Protein AF-A0A934ZXV3-F1 (afdb_monomer_lite)

Sequence (298 aa):
MSTVGGALSQGVVDEMTGVLSLELALTDGSLVRTGSAARCDQPSPFFRNFGPDLTGLFIGDGGTLGAKTAATLALEPVPAAKQHASFAFESFAAITRAMIGCAQLRLPSRIMGLDPKKSQNAPRVGFKSAIETVAKVALAGNKLAGGLRDAFAMAAAGRNFMEGVQWSLHITADGASEAAADAAIGAFRQVCLAEGREIPNLLPIALGAKPFSVRGFLGPEGERWVPTNAVLPPSRAAEAAQRALQFFDERRDRMQALGVERAPSAVVFPAWHLDSRCLLGVLPTWLLDRPSSIGDGS

Structure (mmCIF, N/CA/C/O backbone):
data_AF-A0A934ZXV3-F1
#
_entry.id   AF-A0A934ZXV3-F1
#
loop_
_atom_site.group_PDB
_atom_site.id
_atom_site.type_symbol
_atom_site.label_atom_id
_atom_site.label_alt_id
_atom_site.label_comp_id
_atom_site.label_asym_id
_atom_site.label_entity_id
_atom_site.label_seq_id
_atom_site.pdbx_PDB_ins_code
_atom_site.Cartn_x
_atom_site.Cartn_y
_atom_site.Cartn_z
_atom_site.occupancy
_atom_site.B_iso_or_equiv
_atom_site.auth_seq_id
_atom_site.auth_comp_id
_atom_site.auth_asym_id
_atom_site.auth_atom_id
_atom_site.pdbx_PDB_model_num
ATOM 1 N N . MET A 1 1 ? 5.790 -15.804 -0.421 1.00 48.03 1 MET A N 1
ATOM 2 C CA . MET A 1 1 ? 7.006 -14.998 -0.671 1.00 48.03 1 MET A CA 1
ATOM 3 C C . MET A 1 1 ? 6.807 -14.323 -2.017 1.00 48.03 1 MET A C 1
ATOM 5 O O . MET A 1 1 ? 6.403 -15.022 -2.935 1.00 48.03 1 MET A O 1
ATOM 9 N N . SER A 1 2 ? 6.976 -13.004 -2.121 1.00 71.81 2 SER A N 1
ATOM 10 C CA . SER A 1 2 ? 6.860 -12.289 -3.404 1.00 71.81 2 SER A CA 1
ATOM 11 C C . SER A 1 2 ? 8.255 -12.014 -3.953 1.00 71.81 2 SER A C 1
ATOM 13 O O . SER A 1 2 ? 9.143 -11.656 -3.182 1.00 71.81 2 SER A O 1
ATOM 15 N N . THR A 1 3 ? 8.449 -12.169 -5.262 1.00 88.69 3 THR A N 1
ATOM 16 C CA . THR A 1 3 ? 9.655 -11.704 -5.966 1.00 88.69 3 THR A CA 1
ATOM 17 C C . THR A 1 3 ? 9.403 -10.319 -6.560 1.00 88.69 3 THR A C 1
ATOM 19 O O . THR A 1 3 ? 8.248 -9.904 -6.689 1.00 88.69 3 THR A O 1
ATOM 22 N N . VAL A 1 4 ? 10.467 -9.607 -6.945 1.00 89.12 4 VAL A N 1
ATOM 23 C CA . VAL A 1 4 ? 10.355 -8.313 -7.643 1.00 89.12 4 VAL A CA 1
ATOM 24 C C . VAL A 1 4 ? 9.574 -8.480 -8.950 1.00 89.12 4 VAL A C 1
ATOM 26 O O . VAL A 1 4 ? 8.575 -7.802 -9.154 1.00 89.12 4 VAL A O 1
ATOM 29 N N . GLY A 1 5 ? 9.948 -9.449 -9.792 1.00 90.88 5 GLY A N 1
ATOM 30 C CA . GLY A 1 5 ? 9.247 -9.711 -11.055 1.00 90.88 5 GLY A CA 1
ATOM 31 C C . GLY A 1 5 ? 7.778 -10.109 -10.870 1.00 90.88 5 GLY A C 1
ATOM 32 O O . GLY A 1 5 ? 6.919 -9.641 -11.616 1.00 90.88 5 GLY A O 1
ATOM 33 N N . GLY A 1 6 ? 7.468 -10.914 -9.847 1.00 90.19 6 GLY A N 1
ATOM 34 C CA . GLY A 1 6 ? 6.089 -11.277 -9.513 1.00 90.19 6 GLY A CA 1
ATOM 35 C C . GLY A 1 6 ? 5.266 -10.067 -9.067 1.00 90.19 6 GLY A C 1
ATOM 36 O O . GLY A 1 6 ? 4.170 -9.858 -9.575 1.00 90.19 6 GLY A O 1
ATOM 37 N N . ALA A 1 7 ? 5.819 -9.229 -8.187 1.00 87.44 7 ALA A N 1
ATOM 38 C CA . ALA A 1 7 ? 5.189 -7.985 -7.749 1.00 87.44 7 ALA A CA 1
ATOM 39 C C . ALA A 1 7 ? 4.905 -7.039 -8.931 1.00 87.44 7 ALA A C 1
ATOM 41 O O . ALA A 1 7 ? 3.783 -6.558 -9.090 1.00 87.44 7 ALA A O 1
ATOM 42 N N . LEU A 1 8 ? 5.893 -6.827 -9.801 1.00 90.81 8 LEU A N 1
ATOM 43 C CA . LEU A 1 8 ? 5.750 -5.993 -10.997 1.00 90.81 8 LEU A CA 1
ATOM 44 C C . LEU A 1 8 ? 4.684 -6.536 -11.954 1.00 90.81 8 LEU A C 1
ATOM 46 O O . LEU A 1 8 ? 3.869 -5.770 -12.456 1.00 90.81 8 LEU A O 1
ATOM 50 N N . SER A 1 9 ? 4.637 -7.856 -12.143 1.00 91.75 9 SER A N 1
ATOM 51 C CA . SER A 1 9 ? 3.639 -8.515 -12.997 1.00 91.75 9 SER A CA 1
ATOM 52 C C . SER A 1 9 ? 2.219 -8.397 -12.441 1.00 91.75 9 SER A C 1
ATOM 54 O O . SER A 1 9 ? 1.270 -8.277 -13.202 1.00 91.75 9 SER A O 1
ATOM 56 N N . GLN A 1 10 ? 2.055 -8.415 -11.116 1.00 88.12 10 GLN A N 1
ATOM 57 C CA . GLN A 1 10 ? 0.750 -8.224 -10.474 1.00 88.12 10 GLN A CA 1
ATOM 58 C C . GLN A 1 10 ? 0.336 -6.749 -10.384 1.00 88.12 10 GLN A C 1
ATOM 60 O O . GLN A 1 10 ? -0.826 -6.471 -10.114 1.00 88.12 10 GLN A O 1
ATOM 65 N N . GLY A 1 11 ? 1.271 -5.812 -10.580 1.00 80.50 11 GLY A N 1
ATOM 66 C CA . GLY A 1 11 ? 1.005 -4.385 -10.411 1.00 80.50 11 GLY A CA 1
ATOM 67 C C . GLY A 1 11 ? 0.632 -4.055 -8.966 1.00 80.50 11 GLY A C 1
ATOM 68 O O . GLY A 1 11 ? -0.450 -3.531 -8.711 1.00 80.50 11 GLY A O 1
ATOM 69 N N . VAL A 1 12 ? 1.498 -4.413 -8.004 1.00 67.56 12 VAL A N 1
ATOM 70 C CA . VAL A 1 12 ? 1.244 -4.120 -6.579 1.00 67.56 12 VAL A CA 1
ATOM 71 C C . VAL A 1 12 ? 0.944 -2.628 -6.377 1.00 67.56 12 VAL A C 1
ATOM 73 O O . VAL A 1 12 ? 1.485 -1.748 -7.042 1.00 67.56 12 VAL 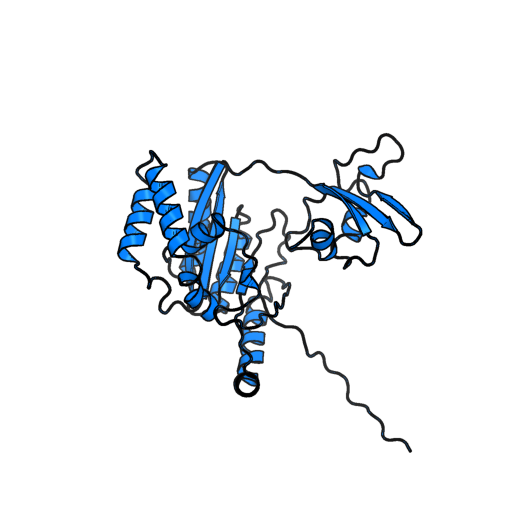A O 1
ATOM 76 N N . VAL A 1 13 ? 0.025 -2.368 -5.459 1.00 56.94 13 VAL A N 1
ATOM 77 C CA . VAL A 1 13 ? -0.636 -1.083 -5.231 1.00 56.94 13 VAL A CA 1
ATOM 78 C C . VAL A 1 13 ? 0.308 -0.027 -4.653 1.00 56.94 13 VAL A C 1
ATOM 80 O O . VAL A 1 13 ? 0.411 0.098 -3.439 1.00 56.94 13 VAL A O 1
ATOM 83 N N . ASP A 1 14 ? 0.982 0.710 -5.540 1.00 58.28 14 ASP A N 1
ATOM 84 C CA . ASP A 1 14 ? 1.540 2.060 -5.319 1.00 58.28 14 ASP A CA 1
ATOM 85 C C . ASP A 1 14 ? 1.989 2.699 -6.651 1.00 58.28 14 ASP A C 1
ATOM 87 O O . ASP A 1 14 ? 3.162 3.011 -6.821 1.00 58.28 14 ASP A O 1
ATOM 91 N N . GLU A 1 15 ? 1.097 2.755 -7.658 1.00 61.56 15 GLU A N 1
ATOM 92 C CA . GLU A 1 15 ? 1.306 3.284 -9.037 1.00 61.56 15 GLU A CA 1
ATOM 93 C C . GLU A 1 15 ? 2.546 2.754 -9.813 1.00 61.56 15 GLU A C 1
ATOM 95 O O . GLU A 1 15 ? 2.724 3.026 -11.002 1.00 61.56 15 GLU A O 1
ATOM 100 N N . MET A 1 16 ? 3.397 1.962 -9.158 1.00 78.75 16 MET A N 1
ATOM 101 C CA . MET A 1 16 ? 4.726 1.524 -9.561 1.00 78.75 16 MET A CA 1
ATOM 102 C C . MET A 1 16 ? 5.574 2.653 -10.167 1.00 78.75 16 MET A C 1
ATOM 104 O O . MET A 1 16 ? 6.380 2.424 -11.069 1.00 78.75 16 MET A O 1
ATOM 108 N N . THR A 1 17 ? 5.401 3.888 -9.687 1.00 80.38 17 THR A N 1
ATOM 109 C CA . THR A 1 17 ? 6.091 5.089 -10.201 1.00 80.38 17 THR A CA 1
ATOM 110 C C . THR A 1 17 ? 7.595 5.029 -9.971 1.00 80.38 17 THR A C 1
ATOM 112 O O . THR A 1 17 ? 8.361 5.489 -10.814 1.00 80.38 17 THR A O 1
ATOM 115 N N . GLY A 1 18 ? 8.026 4.367 -8.895 1.00 87.19 18 GLY A N 1
ATOM 116 C CA . GLY A 1 18 ? 9.436 4.103 -8.614 1.00 87.19 18 GLY A CA 1
ATOM 117 C C . GLY A 1 18 ? 10.116 3.137 -9.593 1.00 87.19 18 GLY A C 1
ATOM 118 O O . GLY A 1 18 ? 11.325 2.952 -9.502 1.00 87.19 18 GLY A O 1
ATOM 119 N N . VAL A 1 19 ? 9.400 2.507 -10.531 1.00 92.44 19 VAL A N 1
ATOM 120 C CA . VAL A 1 19 ? 10.002 1.621 -11.541 1.00 92.44 19 VAL A CA 1
ATOM 121 C C . VAL A 1 19 ? 10.501 2.451 -12.720 1.00 92.44 19 VAL A C 1
ATOM 123 O O . VAL A 1 19 ? 9.715 2.939 -13.529 1.00 92.44 19 VAL A O 1
ATOM 126 N N . LEU A 1 20 ? 11.820 2.594 -12.839 1.00 93.38 20 LEU A N 1
ATOM 127 C CA . LEU A 1 20 ? 12.452 3.435 -13.856 1.00 93.38 20 LEU A CA 1
ATOM 128 C C . LEU A 1 20 ? 12.637 2.705 -15.189 1.00 93.38 20 LEU A C 1
ATOM 130 O O . LEU A 1 20 ? 12.475 3.292 -16.257 1.00 93.38 20 LEU A O 1
ATOM 134 N N . SER A 1 21 ? 13.009 1.428 -15.159 1.00 95.31 21 SER A N 1
ATOM 135 C CA . SER A 1 21 ? 13.278 0.630 -16.363 1.00 95.31 21 SER A CA 1
ATOM 136 C C . SER A 1 21 ? 13.118 -0.857 -16.064 1.00 95.31 21 SER A C 1
ATOM 138 O O . SER A 1 21 ? 13.338 -1.292 -14.931 1.00 95.31 21 SER A O 1
ATOM 140 N N . LEU A 1 22 ? 12.759 -1.638 -17.082 1.00 96.12 22 LEU A N 1
ATOM 141 C CA . LEU A 1 22 ? 12.670 -3.095 -17.025 1.00 96.12 22 LEU A CA 1
ATOM 142 C C . LEU A 1 22 ? 13.531 -3.719 -18.122 1.00 96.12 22 LEU A C 1
ATOM 144 O O . LEU A 1 22 ? 13.685 -3.143 -19.198 1.00 96.12 22 LEU A O 1
ATOM 148 N N . GLU A 1 23 ? 14.055 -4.910 -17.843 1.00 96.88 23 GLU A N 1
ATOM 149 C CA . GLU A 1 23 ? 14.531 -5.852 -18.854 1.00 96.88 23 GLU A CA 1
ATOM 150 C C . GLU A 1 23 ? 13.600 -7.069 -18.862 1.00 96.88 23 GLU A C 1
ATOM 152 O O . GLU A 1 23 ? 13.233 -7.596 -17.805 1.00 96.88 23 GLU A O 1
ATOM 157 N N . LEU A 1 24 ? 13.182 -7.476 -20.057 1.00 96.75 24 LEU A N 1
ATOM 158 C CA . LEU A 1 24 ? 12.200 -8.528 -20.285 1.00 96.75 24 LEU A CA 1
ATOM 159 C C . LEU A 1 24 ? 12.748 -9.540 -21.283 1.00 96.75 24 LEU A C 1
ATOM 161 O O . LEU A 1 24 ? 13.240 -9.146 -22.336 1.00 96.75 24 LEU A O 1
ATOM 165 N N . ALA A 1 25 ? 12.586 -10.825 -20.990 1.00 97.25 25 ALA A N 1
ATOM 166 C CA . ALA A 1 25 ? 12.711 -11.886 -21.978 1.00 97.25 25 ALA A CA 1
ATOM 167 C C . ALA A 1 25 ? 11.346 -12.153 -22.626 1.00 97.25 25 ALA A C 1
ATOM 169 O O . ALA A 1 25 ? 10.364 -12.437 -21.927 1.00 97.25 25 ALA A O 1
ATOM 170 N N . LEU A 1 26 ? 11.289 -12.048 -23.954 1.00 95.88 26 LEU A N 1
ATOM 171 C CA . LEU A 1 26 ? 10.109 -12.362 -24.756 1.00 95.88 26 LEU A CA 1
ATOM 172 C C . LEU A 1 26 ? 10.033 -13.862 -25.078 1.00 95.88 26 LEU A C 1
ATOM 174 O O . LEU A 1 26 ? 10.949 -14.637 -24.796 1.00 95.88 26 LEU A O 1
ATOM 178 N N . THR A 1 27 ? 8.925 -14.287 -25.686 1.00 93.69 27 THR A N 1
ATOM 179 C CA . THR A 1 27 ? 8.677 -15.698 -26.028 1.00 93.69 27 THR A CA 1
ATOM 180 C C . THR A 1 27 ? 9.633 -16.255 -27.080 1.00 93.69 27 THR A C 1
ATOM 182 O O . THR A 1 27 ? 9.830 -17.464 -27.137 1.00 93.69 27 THR A O 1
ATOM 185 N N . ASP A 1 28 ? 10.221 -15.395 -27.911 1.00 95.44 28 ASP A N 1
ATOM 186 C CA . ASP A 1 28 ? 11.240 -15.762 -28.899 1.00 95.44 28 ASP A CA 1
ATOM 187 C C . ASP A 1 28 ? 12.667 -15.779 -28.313 1.00 95.44 28 ASP A C 1
ATOM 189 O O . ASP A 1 28 ? 13.631 -16.034 -29.031 1.00 95.44 28 ASP A O 1
ATOM 193 N N . GLY A 1 29 ? 12.809 -15.520 -27.008 1.00 95.00 29 GLY A N 1
ATOM 194 C CA . GLY A 1 29 ? 14.089 -15.458 -26.305 1.00 95.00 29 GLY A CA 1
ATOM 195 C C . GLY A 1 29 ? 14.826 -14.125 -26.450 1.00 95.00 29 GLY A C 1
ATOM 196 O O . GLY A 1 29 ? 15.888 -13.963 -25.847 1.00 95.00 29 GLY A O 1
ATOM 197 N N . SER A 1 30 ? 14.291 -13.164 -27.210 1.00 96.44 30 SER A N 1
ATOM 198 C CA . SER A 1 30 ? 14.881 -11.830 -27.312 1.00 96.44 30 SER A CA 1
ATOM 199 C C . SER A 1 30 ? 14.728 -11.045 -26.004 1.00 96.44 30 SER A C 1
ATOM 201 O O . SER A 1 30 ? 13.785 -11.251 -25.233 1.00 96.44 30 SER A O 1
ATOM 203 N N . LEU A 1 31 ? 15.682 -10.143 -25.746 1.00 95.88 31 LEU A N 1
ATOM 204 C CA . LEU A 1 31 ? 15.642 -9.238 -24.601 1.00 95.88 31 LEU A CA 1
ATOM 205 C C . LEU A 1 31 ? 15.182 -7.848 -25.034 1.00 95.88 31 LEU A C 1
ATOM 207 O O . LEU A 1 31 ? 15.745 -7.254 -25.954 1.00 95.88 31 LEU A O 1
ATOM 211 N N . VAL A 1 32 ? 14.206 -7.305 -24.312 1.00 95.00 32 VAL A N 1
ATOM 212 C CA . VAL A 1 32 ? 13.727 -5.930 -24.469 1.00 95.00 32 VAL A CA 1
ATOM 213 C C . VAL A 1 32 ? 14.039 -5.138 -23.211 1.00 95.00 32 VAL A C 1
ATOM 215 O O . VAL A 1 32 ? 13.801 -5.602 -22.098 1.00 95.00 32 VAL A O 1
ATOM 218 N N . ARG A 1 33 ? 14.543 -3.916 -23.394 1.00 95.69 33 ARG A N 1
ATOM 219 C CA . ARG A 1 33 ? 14.731 -2.931 -22.325 1.00 95.69 33 ARG A CA 1
ATOM 220 C C . ARG A 1 33 ? 13.759 -1.777 -22.502 1.00 95.69 33 ARG A C 1
ATOM 222 O O . ARG A 1 33 ? 13.440 -1.413 -23.631 1.00 95.69 33 ARG A O 1
ATOM 229 N N . THR A 1 34 ? 13.307 -1.197 -21.397 1.00 95.56 34 THR A N 1
ATOM 230 C CA . THR A 1 34 ? 12.360 -0.073 -21.396 1.00 95.56 34 THR A CA 1
ATOM 231 C C . THR A 1 34 ? 12.943 1.171 -20.723 1.00 95.56 34 THR A C 1
ATOM 233 O O . THR A 1 34 ? 14.012 1.124 -20.114 1.00 95.56 34 THR A O 1
ATOM 236 N N . GLY A 1 35 ? 12.242 2.303 -20.839 1.00 94.44 35 GLY A N 1
ATOM 237 C CA . GLY A 1 35 ? 12.704 3.594 -20.326 1.00 94.44 35 GLY A CA 1
ATOM 238 C C . GLY A 1 35 ? 13.990 4.064 -21.008 1.00 94.44 35 GLY A C 1
ATOM 239 O O . GLY A 1 35 ? 14.305 3.670 -22.130 1.00 94.44 35 GLY A O 1
ATOM 240 N N . SER A 1 36 ? 14.777 4.890 -20.327 1.00 94.50 36 SER A N 1
ATOM 241 C CA . SER A 1 36 ? 16.051 5.396 -20.852 1.00 94.50 36 SER A CA 1
ATOM 242 C C . SER A 1 36 ? 17.117 4.302 -21.043 1.00 94.50 36 SER A C 1
ATOM 244 O O . SER A 1 36 ? 18.097 4.515 -21.758 1.00 94.50 36 SER A O 1
ATOM 246 N N . ALA A 1 37 ? 16.919 3.108 -20.469 1.00 94.69 37 ALA A N 1
ATOM 247 C CA . ALA A 1 37 ? 17.761 1.936 -20.716 1.00 94.69 37 ALA A CA 1
ATOM 248 C C . ALA A 1 37 ? 17.579 1.337 -22.122 1.00 94.69 37 ALA A C 1
ATOM 250 O O . ALA A 1 37 ? 18.416 0.550 -22.559 1.00 94.69 37 ALA A O 1
ATOM 251 N N . ALA A 1 38 ? 16.497 1.698 -22.821 1.00 93.81 38 ALA A N 1
ATOM 252 C CA . ALA A 1 38 ? 16.186 1.230 -24.171 1.00 93.81 38 ALA A CA 1
ATOM 253 C C . ALA A 1 38 ? 16.998 1.935 -25.272 1.00 93.81 38 ALA A C 1
ATOM 255 O O . ALA A 1 38 ? 16.908 1.557 -26.439 1.00 93.81 38 ALA A O 1
ATOM 256 N N . ARG A 1 39 ? 17.766 2.978 -24.930 1.00 90.81 39 ARG A N 1
ATOM 257 C CA . ARG A 1 39 ? 18.573 3.721 -25.903 1.00 90.81 39 ARG A CA 1
ATOM 258 C C . ARG A 1 39 ? 19.605 2.819 -26.572 1.00 90.81 39 ARG A C 1
ATOM 260 O O . ARG A 1 39 ? 20.324 2.080 -25.902 1.00 90.81 39 ARG A O 1
ATOM 267 N N . CYS A 1 40 ? 19.715 2.942 -27.893 1.00 85.25 40 CYS A N 1
ATOM 268 C CA . CYS A 1 40 ? 20.757 2.268 -28.665 1.00 85.25 40 CYS A CA 1
ATOM 269 C C . CYS A 1 40 ? 22.141 2.873 -28.386 1.00 85.25 40 CYS A C 1
ATOM 271 O O . CYS A 1 40 ? 23.141 2.159 -28.369 1.00 85.25 40 CYS A O 1
ATOM 273 N N . ASP A 1 41 ? 22.195 4.184 -28.150 1.00 85.38 41 ASP A N 1
ATOM 274 C CA . ASP A 1 41 ? 23.397 4.936 -27.821 1.00 85.38 41 ASP A CA 1
ATOM 275 C C . ASP A 1 41 ? 23.470 5.198 -26.306 1.00 85.38 41 ASP A C 1
ATOM 277 O O . ASP A 1 41 ? 22.654 5.921 -25.740 1.00 85.38 41 ASP A O 1
ATOM 281 N N . GLN A 1 42 ? 24.469 4.616 -25.637 1.00 86.12 42 GLN A N 1
ATOM 282 C CA . GLN A 1 42 ? 24.739 4.835 -24.205 1.00 86.12 42 GLN A CA 1
ATOM 283 C C . GLN A 1 42 ? 23.517 4.564 -23.292 1.00 86.12 42 GLN A C 1
ATOM 285 O O . GLN A 1 42 ? 22.981 5.484 -22.666 1.00 86.12 42 GLN A O 1
ATOM 290 N N . PRO A 1 43 ? 23.058 3.302 -23.187 1.00 89.56 43 PRO A N 1
ATOM 291 C CA . PRO A 1 43 ? 21.914 2.951 -22.349 1.00 89.56 43 PRO A CA 1
ATOM 292 C C . PRO A 1 43 ? 22.180 3.282 -20.875 1.00 89.56 43 PRO A C 1
ATOM 294 O O . PRO A 1 43 ? 23.213 2.909 -20.319 1.00 89.56 43 PRO A O 1
ATOM 297 N N . SER A 1 44 ? 21.224 3.948 -20.224 1.00 92.50 44 SER A N 1
ATOM 298 C CA . SER A 1 44 ? 21.298 4.268 -18.795 1.00 92.50 44 SER A CA 1
ATOM 299 C C . SER A 1 44 ? 19.896 4.264 -18.174 1.00 92.50 44 SER A C 1
ATOM 301 O O . SER A 1 44 ? 19.030 4.969 -18.687 1.00 92.50 44 SER A O 1
ATOM 303 N N . PRO A 1 45 ? 19.620 3.495 -17.106 1.00 92.81 45 PRO A N 1
ATOM 304 C CA . PRO A 1 45 ? 18.271 3.279 -16.571 1.00 92.81 45 PRO A CA 1
ATOM 305 C C . PRO A 1 45 ? 17.859 4.321 -15.508 1.00 92.81 45 PRO A C 1
ATOM 307 O O . PRO A 1 45 ? 17.579 3.978 -14.363 1.00 92.81 45 PRO A O 1
ATOM 310 N N . PHE A 1 46 ? 17.848 5.609 -15.851 1.00 92.69 46 PHE A N 1
ATOM 311 C CA . PHE A 1 46 ? 17.569 6.694 -14.895 1.00 92.69 46 PHE A CA 1
ATOM 312 C C . PHE A 1 46 ? 16.198 7.362 -15.076 1.00 92.69 46 PHE A C 1
ATOM 314 O O . PHE A 1 46 ? 15.779 8.123 -14.207 1.00 92.69 46 PHE A O 1
ATOM 321 N N . PHE A 1 47 ? 15.498 7.116 -16.189 1.00 91.25 47 PHE A N 1
ATOM 322 C CA . PHE A 1 47 ? 14.259 7.819 -16.511 1.00 91.25 47 PHE A CA 1
ATOM 323 C C . PHE A 1 47 ? 13.238 6.917 -17.207 1.00 91.25 47 PHE A C 1
ATOM 325 O O . PHE A 1 47 ? 13.514 6.331 -18.254 1.00 91.25 47 PHE A O 1
ATOM 332 N N . ARG A 1 48 ? 12.028 6.835 -16.642 1.00 92.56 48 ARG A N 1
ATOM 333 C CA . ARG A 1 48 ? 10.944 5.984 -17.154 1.00 92.56 48 ARG A CA 1
ATOM 334 C C . ARG A 1 48 ? 10.359 6.505 -18.459 1.00 92.56 48 ARG A C 1
ATOM 336 O O . ARG A 1 48 ? 10.248 5.766 -19.431 1.00 92.56 48 ARG A O 1
ATOM 343 N N . ASN A 1 49 ? 10.001 7.782 -18.483 1.00 90.31 49 ASN A N 1
ATOM 344 C CA . ASN A 1 49 ? 9.239 8.392 -19.571 1.00 90.31 49 ASN A CA 1
ATOM 345 C C . ASN A 1 49 ? 10.155 8.963 -20.659 1.00 90.31 49 ASN A C 1
ATOM 347 O O . ASN A 1 49 ? 9.994 10.100 -21.101 1.00 90.31 49 ASN A O 1
ATOM 351 N N . PHE A 1 50 ? 11.152 8.183 -21.081 1.00 86.06 50 PHE A N 1
ATOM 352 C CA . PHE A 1 50 ? 12.022 8.547 -22.196 1.00 86.06 50 PHE A CA 1
ATOM 353 C C . PHE A 1 50 ? 11.311 8.250 -23.530 1.00 86.06 50 PHE A C 1
ATOM 355 O O . PHE A 1 50 ? 11.617 7.276 -24.213 1.00 86.06 50 PHE A O 1
ATOM 362 N N . GLY A 1 51 ? 10.303 9.066 -23.855 1.00 87.12 51 GLY A N 1
ATOM 363 C CA . GLY A 1 51 ? 9.305 8.785 -24.894 1.00 87.12 51 GLY A CA 1
ATOM 364 C C . GLY A 1 51 ? 8.011 8.207 -24.299 1.00 87.12 51 GLY A C 1
ATOM 365 O O . GLY A 1 51 ? 7.718 8.456 -23.125 1.00 87.12 51 GLY A O 1
ATOM 366 N N . PRO A 1 52 ? 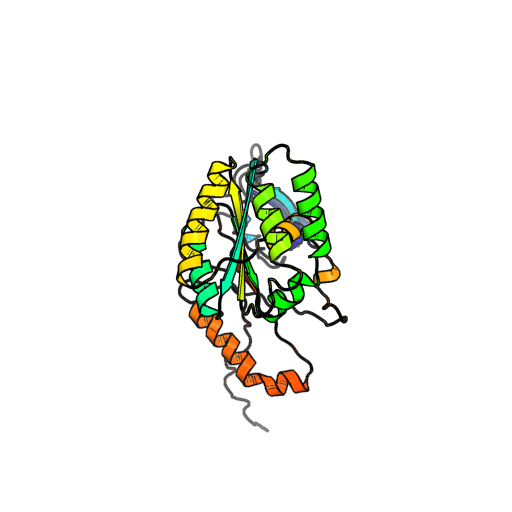7.211 7.453 -25.081 1.00 91.19 52 PRO A N 1
ATOM 367 C CA . PRO A 1 52 ? 6.061 6.724 -24.551 1.00 91.19 52 PRO A CA 1
ATOM 368 C C . PRO A 1 52 ? 6.462 5.813 -23.386 1.00 91.19 52 PRO A C 1
ATOM 370 O O . PRO A 1 52 ? 7.539 5.215 -23.398 1.00 91.19 52 PRO A O 1
ATOM 373 N N . ASP A 1 53 ? 5.589 5.678 -22.388 1.00 92.12 53 ASP A N 1
ATOM 374 C CA . ASP A 1 53 ? 5.846 4.836 -21.217 1.00 92.12 53 ASP A CA 1
ATOM 375 C C . ASP A 1 53 ? 5.711 3.340 -21.544 1.00 92.12 53 ASP A C 1
ATOM 377 O O . ASP A 1 53 ? 4.739 2.679 -21.177 1.00 92.12 53 ASP A O 1
ATOM 381 N N . LEU A 1 54 ? 6.706 2.796 -22.244 1.00 92.31 54 LEU A N 1
ATOM 382 C CA . LEU A 1 54 ? 6.771 1.365 -22.536 1.00 92.31 54 LEU A CA 1
ATOM 383 C C . LEU A 1 54 ? 7.028 0.541 -21.272 1.00 92.31 54 LEU A C 1
ATOM 385 O O . LEU A 1 54 ? 6.600 -0.603 -21.207 1.00 92.31 54 LEU A O 1
ATOM 389 N N . THR A 1 55 ? 7.680 1.111 -20.254 1.00 94.25 55 THR A N 1
ATOM 390 C CA . THR A 1 55 ? 7.864 0.449 -18.953 1.00 94.25 55 THR A CA 1
ATOM 391 C C . THR A 1 55 ? 6.512 0.126 -18.319 1.00 94.25 55 THR A C 1
ATOM 393 O O . THR A 1 55 ? 6.304 -0.997 -17.863 1.00 94.25 55 THR A O 1
ATOM 396 N N . GLY A 1 56 ? 5.578 1.080 -18.346 1.00 91.75 56 GLY A N 1
ATOM 397 C CA . GLY A 1 56 ? 4.222 0.917 -17.827 1.00 91.75 56 GLY A CA 1
ATOM 398 C C . GLY A 1 56 ? 3.425 -0.207 -18.485 1.00 91.75 56 GLY A C 1
ATOM 399 O O . GLY A 1 56 ? 2.647 -0.857 -17.796 1.00 91.75 56 GLY A O 1
ATOM 400 N N . LEU A 1 57 ? 3.663 -0.499 -19.770 1.00 92.12 57 LEU A N 1
ATOM 401 C CA . LEU A 1 57 ? 2.990 -1.593 -20.485 1.00 92.12 57 LEU A CA 1
ATOM 402 C C . LEU A 1 57 ? 3.267 -2.967 -19.852 1.00 92.12 57 LEU A C 1
ATOM 404 O O . LEU A 1 57 ? 2.406 -3.841 -19.873 1.00 92.12 57 LEU A O 1
ATOM 408 N N . PHE A 1 58 ? 4.458 -3.154 -19.280 1.00 93.06 58 PHE A N 1
ATOM 409 C CA . PHE A 1 58 ? 4.886 -4.421 -18.683 1.00 93.06 58 PHE A CA 1
ATOM 410 C C . PHE A 1 58 ? 4.662 -4.491 -17.163 1.00 93.06 58 PHE A C 1
ATOM 412 O O . PHE A 1 58 ? 5.092 -5.455 -16.524 1.00 93.06 58 PHE A O 1
ATOM 419 N N . ILE A 1 59 ? 4.009 -3.489 -16.571 1.00 92.31 59 ILE A N 1
ATOM 420 C CA . ILE A 1 59 ? 3.623 -3.466 -15.157 1.00 92.31 59 ILE A CA 1
ATOM 421 C C . ILE A 1 59 ? 2.142 -3.838 -15.052 1.00 92.31 59 ILE A C 1
ATOM 423 O O . ILE A 1 59 ? 1.303 -3.260 -15.733 1.00 92.31 59 ILE A O 1
ATOM 427 N N . GLY A 1 60 ? 1.805 -4.788 -14.177 1.00 90.62 60 GLY A N 1
ATOM 428 C CA . GLY A 1 60 ? 0.425 -5.264 -14.025 1.00 90.62 60 GLY A CA 1
ATOM 429 C C . GLY A 1 60 ? -0.070 -6.134 -15.186 1.00 90.62 60 GLY A C 1
ATOM 430 O O . GLY A 1 60 ? -1.263 -6.400 -15.289 1.00 90.62 60 GLY A O 1
ATOM 431 N N . ASP A 1 61 ? 0.830 -6.602 -16.051 1.00 92.62 61 ASP A N 1
ATOM 432 C CA . ASP A 1 61 ? 0.517 -7.417 -17.231 1.00 92.62 61 ASP A CA 1
ATOM 433 C C . ASP A 1 61 ? 0.195 -8.890 -16.907 1.00 92.62 61 ASP A C 1
ATOM 435 O O . ASP A 1 61 ? 0.065 -9.723 -17.807 1.00 92.62 61 ASP A O 1
ATOM 439 N N . GLY A 1 62 ? 0.161 -9.261 -15.626 1.00 91.69 62 GLY A N 1
ATOM 440 C CA . GLY A 1 62 ? -0.016 -10.639 -15.174 1.00 91.69 62 GLY A CA 1
ATOM 441 C C . GLY A 1 62 ? 1.130 -11.577 -15.568 1.00 91.69 62 GLY A C 1
ATOM 442 O O . GLY A 1 62 ? 0.984 -12.789 -15.431 1.00 91.69 62 GLY A O 1
ATOM 443 N N . GLY A 1 63 ? 2.259 -11.049 -16.055 1.00 91.75 63 GLY A N 1
ATOM 444 C CA . GLY A 1 63 ? 3.376 -11.834 -16.586 1.00 91.75 63 GLY A CA 1
ATOM 445 C C . GLY A 1 63 ? 3.162 -12.330 -18.018 1.00 91.75 63 GLY A C 1
ATOM 446 O O . GLY A 1 63 ? 3.908 -13.194 -18.472 1.00 91.75 63 GLY A O 1
ATOM 447 N N . THR A 1 64 ? 2.152 -11.817 -18.725 1.00 93.94 64 THR A N 1
ATOM 448 C CA . THR A 1 64 ? 1.763 -12.311 -20.057 1.00 93.94 64 THR A CA 1
ATOM 449 C C . THR A 1 64 ? 2.608 -11.752 -21.198 1.00 93.94 64 THR A C 1
ATOM 451 O O . THR A 1 64 ? 2.719 -12.401 -22.235 1.00 93.94 64 THR A O 1
ATOM 454 N N . LEU A 1 65 ? 3.230 -10.582 -21.021 1.00 94.06 65 LEU A N 1
ATOM 455 C CA . LEU A 1 65 ? 3.961 -9.895 -22.091 1.00 94.06 65 LEU A CA 1
ATOM 456 C C . LEU A 1 65 ? 5.468 -10.185 -22.082 1.00 94.06 65 LEU A C 1
ATOM 458 O O . LEU A 1 65 ? 6.192 -9.718 -22.956 1.00 94.06 65 LEU A O 1
ATOM 462 N N . GLY A 1 66 ? 5.951 -10.945 -21.099 1.00 93.88 66 GLY A N 1
ATOM 463 C CA . GLY A 1 66 ? 7.354 -11.329 -20.986 1.00 93.88 66 GLY A CA 1
ATOM 464 C C . GLY A 1 66 ? 7.788 -11.577 -19.546 1.00 93.88 66 GLY A C 1
ATOM 465 O O . GLY A 1 66 ? 7.180 -11.085 -18.582 1.00 93.88 66 GLY A O 1
ATOM 466 N N . ALA A 1 67 ? 8.877 -12.329 -19.401 1.00 95.94 67 ALA A N 1
ATOM 467 C CA . ALA A 1 67 ? 9.495 -12.608 -18.114 1.00 95.94 67 ALA A CA 1
ATOM 468 C C . ALA A 1 67 ? 10.424 -11.453 -17.720 1.00 95.94 67 ALA A C 1
ATOM 470 O O . ALA A 1 67 ? 11.370 -11.145 -18.436 1.00 95.94 67 ALA A O 1
ATOM 471 N N . LYS A 1 68 ? 10.170 -10.814 -16.573 1.00 96.19 68 LYS A N 1
ATOM 472 C CA . LYS A 1 68 ? 10.985 -9.693 -16.079 1.00 96.19 68 LYS A CA 1
ATOM 473 C C . LYS A 1 68 ? 12.293 -10.265 -15.537 1.00 96.19 68 LYS A C 1
ATOM 475 O O . LYS A 1 68 ? 12.271 -10.957 -14.518 1.00 96.19 68 LYS A O 1
ATOM 480 N N . THR A 1 69 ? 13.403 -9.988 -16.212 1.00 96.75 69 THR A N 1
ATOM 481 C CA . THR A 1 69 ? 14.739 -10.490 -15.854 1.00 96.75 69 THR A CA 1
ATOM 482 C C . THR A 1 69 ? 15.499 -9.502 -14.978 1.00 96.75 69 THR A C 1
ATOM 484 O O . THR A 1 69 ? 16.223 -9.920 -14.076 1.00 96.75 69 THR A O 1
ATOM 487 N N . ALA A 1 70 ? 15.283 -8.198 -15.176 1.00 96.12 70 ALA A N 1
ATOM 488 C CA . ALA A 1 70 ? 15.844 -7.141 -14.342 1.00 96.12 70 ALA A CA 1
ATOM 489 C C . ALA A 1 70 ? 14.876 -5.960 -14.201 1.00 96.12 70 ALA A C 1
ATOM 491 O O . ALA A 1 70 ? 14.019 -5.719 -15.051 1.00 96.12 70 ALA A O 1
ATOM 492 N N . ALA A 1 71 ? 15.031 -5.204 -13.116 1.00 94.88 71 ALA A N 1
ATOM 493 C CA . ALA A 1 71 ? 14.296 -3.971 -12.876 1.00 94.88 71 ALA A CA 1
ATOM 494 C C . ALA A 1 71 ? 15.226 -2.927 -12.260 1.00 94.88 71 ALA A C 1
ATOM 496 O O . ALA A 1 71 ? 16.047 -3.250 -11.399 1.00 94.88 71 ALA A O 1
ATOM 497 N N . THR A 1 72 ? 15.067 -1.674 -12.672 1.00 95.31 72 THR A N 1
ATOM 498 C CA . THR A 1 72 ? 15.715 -0.527 -12.035 1.00 95.31 72 THR A CA 1
ATOM 499 C C . THR A 1 72 ? 14.675 0.263 -11.264 1.00 95.31 72 THR A C 1
ATOM 501 O O . THR A 1 72 ? 13.663 0.682 -11.827 1.00 95.31 72 THR A O 1
ATOM 504 N N . LEU A 1 73 ? 14.925 0.441 -9.969 1.00 92.81 73 LEU A N 1
ATOM 505 C CA . LEU A 1 73 ? 14.011 1.084 -9.034 1.00 92.81 73 LEU A CA 1
ATOM 506 C C . LEU A 1 73 ? 14.636 2.376 -8.507 1.00 92.81 73 LEU A C 1
ATOM 508 O O . LEU A 1 73 ? 15.822 2.400 -8.174 1.00 92.81 73 LEU A O 1
ATOM 512 N N . ALA A 1 74 ? 13.832 3.429 -8.407 1.00 90.38 74 ALA A N 1
ATOM 513 C CA . ALA A 1 74 ? 14.180 4.628 -7.668 1.00 90.38 74 ALA A CA 1
ATOM 514 C C . ALA A 1 74 ? 14.297 4.285 -6.176 1.00 90.38 74 ALA A C 1
ATOM 516 O O . ALA A 1 74 ? 13.460 3.569 -5.624 1.00 90.38 74 ALA A O 1
ATOM 517 N N . LEU A 1 75 ? 15.352 4.785 -5.537 1.00 88.19 75 LEU A N 1
ATOM 518 C CA . LEU A 1 75 ? 15.572 4.634 -4.105 1.00 88.19 75 LEU A CA 1
ATOM 519 C C . LEU A 1 75 ? 15.326 5.967 -3.412 1.00 88.19 75 LEU A C 1
ATOM 521 O O . LEU A 1 75 ? 15.747 7.014 -3.903 1.00 88.19 75 LEU A O 1
ATOM 525 N N . GLU A 1 76 ? 14.707 5.901 -2.241 1.00 82.81 76 GLU A N 1
ATOM 526 C CA . GLU A 1 76 ? 14.503 7.051 -1.368 1.00 82.81 76 GLU A CA 1
ATOM 527 C C . GLU A 1 76 ? 15.312 6.890 -0.076 1.00 82.81 76 GLU A C 1
ATOM 529 O O . GLU A 1 76 ? 15.525 5.762 0.390 1.00 82.81 76 GLU A O 1
ATOM 534 N N . PRO A 1 77 ? 15.776 7.996 0.532 1.00 84.88 77 PRO A N 1
ATOM 535 C CA . PRO A 1 77 ? 16.375 7.954 1.856 1.00 84.88 77 PRO A CA 1
ATOM 536 C C . PRO A 1 77 ? 15.402 7.389 2.892 1.00 84.88 77 PRO A C 1
ATOM 538 O O . PRO A 1 77 ? 14.199 7.638 2.847 1.00 84.88 77 PRO A O 1
ATOM 541 N N . VAL A 1 78 ? 15.938 6.679 3.885 1.00 84.12 78 VAL A N 1
ATOM 542 C CA . VAL A 1 78 ? 15.136 6.253 5.036 1.00 84.12 78 VAL A CA 1
ATOM 543 C C . VAL A 1 78 ? 14.631 7.503 5.777 1.00 84.12 78 VAL A C 1
ATOM 545 O O . VAL A 1 78 ? 15.447 8.377 6.083 1.00 84.12 78 VAL A O 1
ATOM 548 N N . PRO A 1 79 ? 13.324 7.604 6.096 1.00 84.94 79 PRO A N 1
ATOM 549 C CA . PRO A 1 79 ? 12.782 8.745 6.827 1.00 84.94 79 PRO A CA 1
ATOM 550 C C . PRO A 1 79 ? 13.494 8.969 8.163 1.00 84.94 79 PRO A C 1
ATOM 552 O O . PRO A 1 79 ? 13.765 8.015 8.896 1.00 84.94 79 PRO A O 1
ATOM 555 N N . ALA A 1 80 ? 13.758 10.232 8.498 1.00 88.31 80 ALA A N 1
ATOM 556 C CA . ALA A 1 80 ? 14.477 10.601 9.717 1.00 88.31 80 ALA A CA 1
ATOM 557 C C . ALA A 1 80 ? 13.636 10.411 10.989 1.00 88.31 80 ALA A C 1
ATOM 559 O O . ALA A 1 80 ? 14.185 10.162 12.061 1.00 88.31 80 ALA A O 1
ATOM 560 N N . ALA A 1 81 ? 12.310 10.527 10.882 1.00 87.94 81 ALA A N 1
ATOM 561 C CA . ALA A 1 81 ? 11.381 10.324 11.985 1.00 87.94 81 ALA A CA 1
ATOM 562 C C . ALA A 1 81 ? 10.083 9.662 11.512 1.00 87.94 81 ALA A C 1
ATOM 564 O O . ALA A 1 81 ? 9.684 9.801 10.353 1.00 87.94 81 ALA A O 1
ATOM 565 N N . LYS A 1 82 ? 9.416 8.962 12.437 1.00 87.25 82 LYS A N 1
ATOM 566 C CA . LYS A 1 82 ? 8.106 8.336 12.227 1.00 87.25 82 LYS A CA 1
ATOM 567 C C . LYS A 1 82 ? 7.214 8.562 13.430 1.00 87.25 82 LYS A C 1
ATOM 569 O O . LYS A 1 82 ? 7.673 8.402 14.559 1.00 87.25 82 LYS A O 1
ATOM 574 N N . GLN A 1 83 ? 5.946 8.863 13.185 1.00 90.50 83 GLN A N 1
ATOM 575 C CA . GLN A 1 83 ? 4.935 9.002 14.230 1.00 90.50 83 GLN A CA 1
ATOM 576 C C . GLN A 1 83 ? 3.702 8.166 13.920 1.00 90.50 83 GLN A C 1
ATOM 578 O O . GLN A 1 83 ? 3.446 7.819 12.768 1.00 90.50 83 GLN A O 1
ATOM 583 N N . HIS A 1 84 ? 2.953 7.808 14.960 1.00 89.00 84 HIS A N 1
ATOM 584 C CA . HIS A 1 84 ? 1.883 6.819 14.866 1.00 89.00 84 HIS A CA 1
ATOM 585 C C . HIS A 1 84 ? 0.604 7.341 15.513 1.00 89.00 84 HIS A C 1
ATOM 587 O O . HIS A 1 84 ? 0.644 7.938 16.587 1.00 89.00 84 HIS A O 1
ATOM 593 N N . ALA A 1 85 ? -0.543 7.048 14.909 1.00 92.06 85 ALA A N 1
ATOM 594 C CA . ALA A 1 85 ? -1.851 7.296 15.504 1.00 92.06 85 ALA A CA 1
ATOM 595 C C . ALA A 1 85 ? -2.803 6.138 15.211 1.00 92.06 85 ALA A C 1
ATOM 597 O O . ALA A 1 85 ? -2.612 5.361 14.269 1.00 92.06 85 ALA A O 1
ATOM 598 N N . SER A 1 86 ? -3.820 5.973 16.049 1.00 91.56 86 SER A N 1
ATOM 599 C CA . SER A 1 86 ? -4.861 4.975 15.829 1.00 91.56 86 SER A CA 1
ATOM 600 C C . SER A 1 86 ? -6.216 5.504 16.263 1.00 91.56 86 SER A C 1
ATOM 602 O O . SER A 1 86 ? -6.321 6.237 17.241 1.00 91.56 86 SER A O 1
ATOM 604 N N . PHE A 1 87 ? -7.255 5.130 15.525 1.00 93.38 87 PHE A N 1
ATOM 605 C CA . PHE A 1 87 ? -8.612 5.625 15.722 1.00 93.38 87 PHE A CA 1
ATOM 606 C C . PHE A 1 87 ? -9.611 4.478 15.630 1.00 93.38 87 PHE A C 1
ATOM 608 O O . PHE A 1 87 ? -9.414 3.551 14.847 1.00 93.38 87 PHE A O 1
ATOM 615 N N . ALA A 1 88 ? -10.677 4.546 16.418 1.00 92.44 88 ALA A N 1
ATOM 616 C CA . ALA A 1 88 ? -11.819 3.647 16.344 1.00 92.44 88 ALA A CA 1
ATOM 617 C C . ALA A 1 88 ? -13.021 4.356 15.708 1.00 92.44 88 ALA A C 1
ATOM 619 O O . ALA A 1 88 ? -13.250 5.540 15.960 1.00 92.44 88 ALA A O 1
ATOM 620 N N . PHE A 1 89 ? -13.793 3.605 14.925 1.00 92.25 89 PHE A N 1
ATOM 621 C CA . PHE A 1 89 ? -15.011 4.042 14.249 1.00 92.25 89 PHE A CA 1
ATOM 622 C C . PHE A 1 89 ? -16.124 3.008 14.441 1.00 92.25 89 PHE A C 1
ATOM 624 O O . PHE A 1 89 ? -15.873 1.803 14.494 1.00 92.25 89 PHE A O 1
ATOM 631 N N . GLU A 1 90 ? -17.368 3.481 14.474 1.00 90.19 90 GLU A N 1
ATOM 632 C CA . GLU A 1 90 ? -18.550 2.627 14.669 1.00 90.19 90 GLU A CA 1
ATOM 633 C C . GLU A 1 90 ? -19.047 1.973 13.368 1.00 90.19 90 GLU A C 1
ATOM 635 O O . GLU A 1 90 ? -19.796 1.000 13.400 1.00 90.19 90 GLU A O 1
ATOM 640 N N . SER A 1 91 ? -18.638 2.473 12.194 1.00 85.69 91 SER A N 1
ATOM 641 C CA . SER A 1 91 ? -19.124 1.961 10.907 1.00 85.69 91 SER A CA 1
ATOM 642 C C . SER A 1 91 ? -18.067 1.952 9.807 1.00 85.69 91 SER A C 1
ATOM 644 O O . SER A 1 91 ? -17.152 2.778 9.786 1.00 85.69 91 SER A O 1
ATOM 646 N N . PHE A 1 92 ? -18.256 1.060 8.827 1.00 83.12 92 PHE A N 1
ATOM 647 C CA . PHE A 1 92 ? -17.381 0.973 7.656 1.00 83.12 92 PHE A CA 1
ATOM 648 C C . PHE A 1 92 ? -17.414 2.253 6.805 1.00 83.12 92 PHE A C 1
ATOM 650 O O . PHE A 1 92 ? -16.407 2.662 6.228 1.00 83.12 92 PHE A O 1
ATOM 657 N N . ALA A 1 93 ? -18.569 2.920 6.752 1.00 83.94 93 ALA A N 1
ATOM 658 C CA . ALA A 1 93 ? -18.724 4.174 6.029 1.00 83.94 93 ALA A CA 1
ATOM 659 C C . ALA A 1 93 ? -17.925 5.315 6.685 1.00 83.94 93 ALA A C 1
ATOM 661 O O . ALA A 1 93 ? -17.280 6.080 5.970 1.00 83.94 93 ALA A O 1
ATOM 662 N N . ALA A 1 94 ? -17.919 5.394 8.022 1.00 89.00 94 ALA A N 1
ATOM 663 C CA . ALA A 1 94 ? -17.168 6.406 8.768 1.00 89.00 94 ALA A CA 1
ATOM 664 C C . ALA A 1 94 ? -15.651 6.246 8.579 1.00 89.00 94 ALA A C 1
ATOM 666 O O . ALA A 1 94 ? -14.978 7.200 8.190 1.00 89.00 94 ALA A O 1
ATOM 667 N N . ILE A 1 95 ? -15.116 5.026 8.741 1.00 88.75 95 ILE A N 1
ATOM 668 C CA . ILE A 1 95 ? -13.686 4.776 8.485 1.00 88.75 95 ILE A CA 1
ATOM 669 C C . ILE A 1 95 ? -13.325 5.036 7.016 1.00 88.75 95 ILE A C 1
ATOM 671 O O . ILE A 1 95 ? -12.278 5.615 6.745 1.00 88.75 95 ILE A O 1
ATOM 675 N N . THR A 1 96 ? -14.201 4.694 6.062 1.00 86.06 96 THR A N 1
ATOM 676 C CA . THR A 1 96 ? -13.967 4.967 4.634 1.00 86.06 96 THR A CA 1
ATOM 677 C C . THR A 1 96 ? -13.891 6.469 4.356 1.00 86.06 96 THR A C 1
ATOM 679 O O . THR A 1 96 ? -12.969 6.912 3.676 1.00 86.06 96 THR A O 1
ATOM 682 N N . ARG A 1 97 ? -14.802 7.279 4.916 1.00 88.44 97 ARG A N 1
ATOM 683 C CA . ARG A 1 97 ? -14.741 8.747 4.804 1.00 88.44 97 ARG A CA 1
ATOM 684 C C . ARG A 1 97 ? -13.484 9.325 5.446 1.00 88.44 97 ARG A C 1
ATOM 686 O O . ARG A 1 97 ? -12.843 10.171 4.829 1.00 88.44 97 ARG A O 1
ATOM 693 N N . ALA A 1 98 ? -13.094 8.836 6.623 1.00 92.06 98 ALA A N 1
ATOM 694 C CA . ALA A 1 98 ? -11.857 9.256 7.278 1.00 92.06 98 ALA A CA 1
ATOM 695 C C . ALA A 1 98 ? -10.629 8.931 6.416 1.00 92.06 98 ALA A C 1
ATOM 697 O O . ALA A 1 98 ? -9.800 9.801 6.172 1.00 92.06 98 ALA A O 1
ATOM 698 N N . MET A 1 99 ? -10.551 7.716 5.868 1.00 89.38 99 MET A N 1
ATOM 699 C CA . MET A 1 99 ? -9.493 7.308 4.940 1.00 89.38 99 MET A CA 1
ATOM 700 C C . MET A 1 99 ? -9.457 8.185 3.678 1.00 89.38 99 MET A C 1
ATOM 702 O O . MET A 1 99 ? -8.369 8.537 3.220 1.00 89.38 99 MET A O 1
ATOM 706 N N . ILE A 1 100 ? -10.625 8.582 3.153 1.00 88.12 100 ILE A N 1
ATOM 707 C CA . ILE A 1 100 ? -10.730 9.538 2.042 1.00 88.12 100 ILE A CA 1
ATOM 708 C C . ILE A 1 100 ? -10.170 10.903 2.414 1.00 88.12 100 ILE A C 1
ATOM 710 O O . ILE A 1 100 ? -9.302 11.412 1.703 1.00 88.12 100 ILE A O 1
ATOM 714 N N . GLY A 1 101 ? -10.606 11.466 3.538 1.00 91.31 101 GLY A N 1
ATOM 715 C CA . GLY A 1 101 ? -10.099 12.749 4.015 1.00 91.31 101 GLY A CA 1
ATOM 716 C C . GLY A 1 101 ? -8.590 12.712 4.270 1.00 91.31 101 GLY A C 1
ATOM 717 O O . GLY A 1 101 ? -7.877 13.627 3.872 1.00 91.31 101 GLY A O 1
ATOM 718 N N . CYS A 1 102 ? -8.071 11.632 4.862 1.00 91.81 102 CYS A N 1
ATOM 719 C CA . CYS A 1 102 ? -6.640 11.493 5.118 1.00 91.81 102 CYS A CA 1
ATOM 720 C C . CYS A 1 102 ? -5.829 11.435 3.820 1.00 91.81 102 CYS A C 1
ATOM 722 O O . CYS A 1 102 ? -4.793 12.085 3.718 1.00 91.81 102 CYS A O 1
ATOM 724 N N . ALA A 1 103 ? -6.293 10.706 2.806 1.00 85.94 103 ALA A N 1
ATOM 725 C CA . ALA A 1 103 ? -5.594 10.646 1.527 1.00 85.94 103 ALA A CA 1
ATOM 726 C C . ALA A 1 103 ? -5.556 11.989 0.790 1.00 85.94 103 ALA A C 1
ATOM 728 O O . ALA A 1 103 ? -4.572 12.298 0.120 1.00 85.94 103 ALA A O 1
ATOM 729 N N . GLN A 1 104 ? -6.598 12.811 0.942 1.00 87.81 104 GLN A N 1
ATOM 730 C CA . GLN A 1 104 ? -6.641 14.158 0.370 1.00 87.81 104 GLN A CA 1
ATOM 731 C C . GLN A 1 104 ? -5.573 15.089 0.958 1.00 87.81 104 GLN A C 1
ATOM 733 O O . GLN A 1 104 ? -5.195 16.053 0.296 1.00 87.81 104 GLN A O 1
ATOM 738 N N . LEU A 1 105 ? -5.036 14.784 2.148 1.00 89.69 105 LEU A N 1
ATOM 739 C CA . LEU A 1 105 ? -3.931 15.545 2.739 1.00 89.69 105 LEU A CA 1
ATOM 740 C C . LEU A 1 105 ? -2.607 15.352 1.989 1.00 89.69 105 LEU A C 1
ATOM 742 O O . LEU A 1 105 ? -1.731 16.202 2.110 1.00 89.69 105 LEU A O 1
ATOM 746 N N . ARG A 1 106 ? -2.451 14.257 1.223 1.00 88.00 106 ARG A N 1
ATOM 747 C CA . ARG A 1 106 ? -1.230 13.941 0.452 1.00 88.00 106 ARG A CA 1
ATOM 748 C C . ARG A 1 106 ? 0.050 13.984 1.294 1.00 88.00 106 ARG A C 1
ATOM 750 O O . ARG A 1 106 ? 1.102 14.423 0.838 1.00 88.00 106 ARG A O 1
ATOM 757 N N . LEU A 1 107 ? -0.061 13.539 2.543 1.00 89.00 107 LEU A N 1
ATOM 758 C CA . LEU A 1 107 ? 1.056 13.490 3.475 1.00 89.00 107 LEU A CA 1
ATOM 759 C C . LEU A 1 107 ? 1.726 12.106 3.449 1.00 89.00 107 LEU A C 1
ATOM 761 O O . LEU A 1 107 ? 1.010 11.096 3.416 1.00 89.00 107 LEU A O 1
ATOM 765 N N . PRO A 1 108 ? 3.070 12.043 3.536 1.00 85.88 108 PRO A N 1
ATOM 766 C CA . PRO A 1 108 ? 3.828 10.793 3.531 1.00 85.88 108 PRO A CA 1
ATOM 767 C C . PRO A 1 108 ? 3.390 9.887 4.677 1.00 85.88 108 PRO A C 1
ATOM 769 O O . PRO A 1 108 ? 3.628 10.179 5.852 1.00 85.88 108 PRO A O 1
ATOM 772 N N . SER A 1 109 ? 2.684 8.806 4.360 1.00 85.56 109 SER A N 1
ATOM 773 C CA . SER A 1 109 ? 2.132 7.948 5.400 1.00 85.56 109 SER A CA 1
ATOM 774 C C . SER A 1 109 ? 1.745 6.564 4.903 1.00 85.56 109 SER A C 1
ATOM 776 O O . SER A 1 109 ? 1.595 6.294 3.716 1.00 85.56 109 SER A O 1
ATOM 778 N N . ARG A 1 110 ? 1.547 5.670 5.863 1.00 84.38 110 ARG A N 1
ATOM 779 C CA . ARG A 1 110 ? 0.867 4.394 5.691 1.00 84.38 110 ARG A CA 1
ATOM 780 C C . ARG A 1 110 ? -0.442 4.455 6.457 1.00 84.38 110 ARG A C 1
ATOM 782 O O . ARG A 1 110 ? -0.422 4.721 7.657 1.00 84.38 110 ARG A O 1
ATOM 789 N N . ILE A 1 111 ? -1.552 4.158 5.785 1.00 86.88 111 ILE A N 1
ATOM 790 C CA . ILE A 1 111 ? -2.892 4.200 6.373 1.00 86.88 111 ILE A CA 1
ATOM 791 C C . ILE A 1 111 ? -3.555 2.832 6.207 1.00 86.88 111 ILE A C 1
ATOM 793 O O . ILE A 1 111 ? -3.733 2.329 5.100 1.00 86.88 111 ILE A O 1
ATOM 797 N N . MET A 1 112 ? -3.947 2.212 7.315 1.00 84.94 112 MET A N 1
ATOM 798 C CA . MET A 1 112 ? -4.520 0.869 7.315 1.00 84.94 112 MET A CA 1
ATOM 799 C C . MET A 1 112 ? -5.783 0.804 8.170 1.00 84.94 112 MET A C 1
ATOM 801 O O . MET A 1 112 ? -5.740 1.068 9.367 1.00 84.94 112 MET A O 1
ATOM 805 N N . GLY A 1 113 ? -6.893 0.418 7.552 1.00 86.00 113 GLY A N 1
ATOM 806 C CA . GLY A 1 113 ? -8.180 0.155 8.180 1.00 86.00 113 GLY A CA 1
ATOM 807 C C . GLY A 1 113 ? -8.435 -1.342 8.381 1.00 86.00 113 GLY A C 1
ATOM 808 O O . GLY A 1 113 ? -8.257 -2.156 7.472 1.00 86.00 113 GLY A O 1
ATOM 809 N N . LEU A 1 114 ? -8.891 -1.720 9.567 1.00 82.31 114 LEU A N 1
ATOM 810 C CA . LEU A 1 114 ? -9.234 -3.091 9.933 1.00 82.31 114 LEU A CA 1
ATOM 811 C C . LEU A 1 114 ? -10.720 -3.192 10.284 1.00 82.31 114 LEU A C 1
ATOM 813 O O . LEU A 1 114 ? -11.314 -2.241 10.799 1.00 82.31 114 LEU A O 1
ATOM 817 N N . ASP A 1 115 ? -11.310 -4.341 9.961 1.00 79.25 115 ASP A N 1
ATOM 818 C CA . ASP A 1 115 ? -12.687 -4.684 10.310 1.00 79.25 115 ASP A CA 1
ATOM 819 C C . ASP A 1 115 ? -12.804 -5.235 11.734 1.00 79.25 115 ASP A C 1
ATOM 821 O O . ASP A 1 115 ? -11.788 -5.611 12.318 1.00 79.25 115 ASP A O 1
ATOM 825 N N . PRO A 1 116 ? -14.029 -5.405 12.267 1.00 74.88 116 PRO A N 1
ATOM 826 C CA . PRO A 1 116 ? -14.219 -5.845 13.646 1.00 74.88 116 PRO A CA 1
ATOM 827 C C . PRO A 1 116 ? -13.496 -7.142 13.975 1.00 74.88 116 PRO A C 1
ATOM 829 O O . PRO A 1 116 ? -12.883 -7.250 15.038 1.00 74.88 116 PRO A O 1
ATOM 832 N N . LYS A 1 117 ? -13.493 -8.118 13.058 1.00 70.75 117 LYS A N 1
ATOM 833 C CA . LYS A 1 117 ? -12.828 -9.397 13.316 1.00 70.75 117 LYS A CA 1
ATOM 834 C C . LYS A 1 117 ? -11.309 -9.250 13.350 1.00 70.75 117 LYS A C 1
ATOM 836 O O . LYS A 1 117 ? -10.679 -9.784 14.266 1.00 70.75 117 LYS A O 1
ATOM 841 N N . LYS A 1 118 ? -10.688 -8.528 12.408 1.00 68.56 118 LYS A N 1
ATOM 842 C CA . LYS A 1 118 ? -9.234 -8.293 12.460 1.00 68.56 118 LYS A CA 1
ATOM 843 C C . LYS A 1 118 ? -8.845 -7.361 13.596 1.00 68.56 118 LYS A C 1
ATOM 845 O O . LYS A 1 118 ? -7.836 -7.624 14.236 1.00 68.56 118 LYS A O 1
ATOM 850 N N . SER A 1 119 ? -9.634 -6.336 13.893 1.00 66.38 119 SER A N 1
ATOM 851 C CA . SER A 1 119 ? -9.423 -5.418 15.015 1.00 66.38 119 SER A CA 1
ATOM 852 C C . SER A 1 119 ? -9.427 -6.159 16.358 1.00 66.38 119 SER A C 1
ATOM 854 O O . SER A 1 119 ? -8.549 -5.921 17.184 1.00 66.38 119 SER A O 1
ATOM 856 N N . GLN A 1 120 ? -10.331 -7.124 16.552 1.00 66.25 120 GLN A N 1
ATOM 857 C CA . GLN A 1 120 ? -10.391 -7.956 17.764 1.00 66.25 120 GLN A CA 1
ATOM 858 C C . GLN A 1 120 ? -9.284 -9.021 17.830 1.00 66.25 120 GLN A C 1
ATOM 860 O O . GLN A 1 120 ? -8.810 -9.359 18.916 1.00 66.25 120 GLN A O 1
ATOM 865 N N . ASN A 1 121 ? -8.837 -9.539 16.682 1.00 64.00 121 ASN A N 1
ATOM 866 C CA . ASN A 1 121 ? -7.772 -10.546 16.617 1.00 64.00 121 ASN A CA 1
ATOM 867 C C . ASN A 1 121 ? -6.355 -9.946 16.569 1.00 64.00 121 ASN A C 1
ATOM 869 O O . ASN A 1 121 ? -5.390 -10.629 16.919 1.00 64.00 121 ASN A O 1
ATOM 873 N N . ALA A 1 122 ? -6.202 -8.675 16.195 1.00 60.75 122 ALA A N 1
ATOM 874 C CA . ALA A 1 122 ? -4.914 -7.989 16.110 1.00 60.75 122 ALA A CA 1
ATOM 875 C C . ALA A 1 122 ? -4.136 -7.973 17.445 1.00 60.75 122 ALA A C 1
ATOM 877 O O . ALA A 1 122 ? -2.938 -8.252 17.423 1.00 60.75 122 ALA A O 1
ATOM 878 N N . PRO A 1 123 ? -4.760 -7.770 18.626 1.00 57.53 123 PRO A N 1
ATOM 879 C CA . PRO A 1 123 ? -4.069 -7.916 19.909 1.00 57.53 123 PRO A CA 1
ATOM 880 C C . PRO A 1 123 ? -3.541 -9.333 20.177 1.00 57.53 123 PRO A C 1
ATOM 882 O O . PRO A 1 123 ? -2.533 -9.503 20.862 1.00 57.53 123 PRO A O 1
ATOM 885 N N . ARG A 1 124 ? -4.175 -10.379 19.632 1.00 57.62 124 ARG A N 1
ATOM 886 C CA . ARG A 1 124 ? -3.686 -11.761 19.791 1.00 57.62 124 ARG A CA 1
ATOM 887 C C . ARG A 1 124 ? -2.431 -12.007 18.953 1.00 57.62 124 ARG A C 1
ATOM 889 O O . ARG A 1 124 ? -1.552 -12.765 19.361 1.00 57.62 124 ARG A O 1
ATOM 896 N N . VAL A 1 125 ? -2.307 -11.314 17.822 1.00 54.12 125 VAL A N 1
ATOM 897 C CA . VAL A 1 125 ? -1.183 -11.425 16.889 1.00 54.12 125 VAL A CA 1
ATOM 898 C C . VAL A 1 125 ? -0.271 -10.203 17.023 1.00 54.12 125 VAL A C 1
ATOM 900 O O . VAL A 1 125 ? -0.351 -9.248 16.263 1.00 54.12 125 VAL A O 1
ATOM 903 N N . GLY A 1 126 ? 0.647 -10.244 17.991 1.00 58.31 126 GLY A N 1
ATOM 904 C CA . GLY A 1 126 ? 1.771 -9.300 18.038 1.00 58.31 126 GLY A CA 1
ATOM 905 C C . GLY A 1 126 ? 1.729 -8.236 19.134 1.00 58.31 126 GLY A C 1
ATOM 906 O O . GLY A 1 126 ? 2.678 -7.462 19.231 1.00 58.31 126 GLY A O 1
ATOM 907 N N . PHE A 1 127 ? 0.731 -8.229 20.023 1.00 61.91 127 PHE A N 1
ATOM 908 C CA . PHE A 1 127 ? 0.694 -7.303 21.167 1.00 61.91 127 PHE A CA 1
ATOM 909 C C . PHE A 1 127 ? 1.898 -7.457 22.106 1.00 61.91 127 PHE A C 1
ATOM 911 O O . PHE A 1 127 ? 2.496 -6.465 22.512 1.00 61.91 127 PHE A O 1
ATOM 918 N N . LYS A 1 128 ? 2.336 -8.695 22.384 1.00 63.31 128 LYS A N 1
ATOM 919 C CA . LYS A 1 128 ? 3.560 -8.939 23.168 1.00 63.31 128 LYS A CA 1
ATOM 920 C C . LYS A 1 128 ? 4.789 -8.324 22.493 1.00 63.31 128 LYS A C 1
ATOM 922 O O . LYS A 1 128 ? 5.558 -7.629 23.145 1.00 63.31 128 LYS A O 1
ATOM 927 N N . SER A 1 129 ? 4.940 -8.516 21.181 1.00 62.81 129 SER A N 1
ATOM 928 C CA . SER A 1 129 ? 6.041 -7.904 20.429 1.00 62.81 129 SER A CA 1
ATOM 929 C C . SER A 1 129 ? 5.914 -6.385 20.308 1.00 62.81 129 SER A C 1
ATOM 931 O O . SER A 1 129 ? 6.936 -5.710 20.243 1.00 62.81 129 SER A O 1
ATOM 933 N N . ALA A 1 130 ? 4.692 -5.843 20.303 1.00 62.00 130 ALA A N 1
ATOM 934 C CA . ALA A 1 130 ? 4.433 -4.407 20.330 1.00 62.00 130 ALA A CA 1
ATOM 935 C C . ALA A 1 130 ? 4.970 -3.806 21.629 1.00 62.00 130 ALA A C 1
ATOM 937 O O . ALA A 1 130 ? 5.800 -2.903 21.588 1.00 62.00 130 ALA A O 1
ATOM 938 N N . ILE A 1 131 ? 4.574 -4.383 22.770 1.00 64.62 131 ILE A N 1
ATOM 939 C CA . ILE A 1 131 ? 5.051 -3.980 24.097 1.00 64.62 131 ILE A CA 1
ATOM 940 C C . ILE A 1 131 ? 6.570 -4.117 24.188 1.00 64.62 131 ILE A C 1
ATOM 942 O O . ILE A 1 131 ? 7.231 -3.186 24.631 1.00 64.62 131 ILE A O 1
ATOM 946 N N . GLU A 1 132 ? 7.144 -5.237 23.742 1.00 67.50 132 GLU A N 1
ATOM 947 C CA . GLU A 1 132 ? 8.600 -5.428 23.740 1.00 67.50 132 GLU A CA 1
ATOM 948 C C . GLU A 1 132 ? 9.320 -4.386 22.874 1.00 67.50 132 GLU A C 1
ATOM 950 O O . GLU A 1 132 ? 10.377 -3.893 23.262 1.00 67.50 132 GLU A O 1
ATOM 955 N N . THR A 1 133 ? 8.762 -4.039 21.712 1.00 64.12 133 THR A N 1
ATOM 956 C CA . THR A 1 133 ? 9.325 -3.013 20.823 1.00 64.12 133 THR A CA 1
ATOM 957 C C . THR A 1 133 ? 9.265 -1.644 21.478 1.00 64.12 133 THR A C 1
ATOM 959 O O . THR A 1 133 ? 10.285 -0.964 21.534 1.00 64.12 133 THR A O 1
ATOM 962 N N . VAL A 1 134 ? 8.111 -1.251 22.020 1.00 62.38 134 VAL A N 1
ATOM 963 C CA . VAL A 1 134 ? 7.967 0.049 22.683 1.00 62.38 134 VAL A CA 1
ATOM 964 C C . VAL A 1 134 ? 8.850 0.126 23.925 1.00 62.38 134 VAL A C 1
ATOM 966 O O . VAL A 1 134 ? 9.530 1.126 24.111 1.00 62.38 134 VAL A O 1
ATOM 969 N N . ALA A 1 135 ? 8.933 -0.939 24.727 1.00 63.94 135 ALA A N 1
ATOM 970 C CA . ALA A 1 135 ? 9.841 -1.002 25.870 1.00 63.94 135 ALA A CA 1
ATOM 971 C C . ALA A 1 135 ? 11.305 -0.841 25.435 1.00 63.94 135 ALA A C 1
ATOM 973 O O . ALA A 1 135 ? 12.043 -0.077 26.047 1.00 63.94 135 ALA A O 1
ATOM 974 N N . LYS A 1 136 ? 11.727 -1.495 24.346 1.00 63.75 136 LYS A N 1
ATOM 975 C CA . LYS A 1 136 ? 13.075 -1.315 23.783 1.00 63.75 136 LYS A CA 1
ATOM 976 C C . LYS A 1 136 ? 13.312 0.107 23.281 1.00 63.75 136 LYS A C 1
ATOM 978 O O . LYS A 1 136 ? 14.381 0.645 23.535 1.00 63.75 136 LYS A O 1
ATOM 983 N N . VAL A 1 137 ? 12.340 0.721 22.607 1.00 59.84 137 VAL A N 1
ATOM 984 C CA . VAL A 1 137 ? 12.432 2.113 22.132 1.00 59.84 137 VAL A CA 1
ATOM 985 C C . VAL A 1 137 ? 12.492 3.091 23.310 1.00 59.84 137 VAL A C 1
ATOM 987 O O . VAL A 1 137 ? 13.321 3.995 23.301 1.00 59.84 137 VAL A O 1
ATOM 990 N N . ALA A 1 138 ? 11.688 2.876 24.353 1.00 56.28 138 ALA A N 1
ATOM 991 C CA . ALA A 1 138 ? 11.694 3.680 25.573 1.00 56.28 138 ALA A CA 1
ATOM 992 C C . ALA A 1 138 ? 13.007 3.539 26.362 1.00 56.28 138 ALA A C 1
ATOM 994 O O . ALA A 1 138 ? 13.501 4.522 26.901 1.00 56.28 138 ALA A O 1
ATOM 995 N N . LEU A 1 139 ? 13.594 2.337 26.399 1.00 56.84 139 LEU A N 1
ATOM 996 C CA . LEU A 1 139 ? 14.884 2.076 27.049 1.00 56.84 139 LEU A CA 1
ATOM 997 C C . LEU A 1 139 ? 16.085 2.564 26.222 1.00 56.84 139 LEU A C 1
ATOM 999 O O . LEU A 1 139 ? 17.120 2.890 26.794 1.00 56.84 139 LEU A O 1
ATOM 1003 N N . ALA A 1 140 ? 15.967 2.613 24.891 1.00 54.09 140 ALA A N 1
ATOM 1004 C CA . ALA A 1 140 ? 17.014 3.100 23.989 1.00 54.09 140 ALA A CA 1
ATOM 1005 C C . ALA A 1 140 ? 16.964 4.625 23.758 1.00 54.09 140 ALA A C 1
ATOM 1007 O O . ALA A 1 140 ? 17.946 5.212 23.303 1.00 54.09 140 ALA A O 1
ATOM 1008 N N . GLY A 1 141 ? 15.829 5.273 24.034 1.00 47.03 141 GLY A N 1
ATOM 1009 C CA . GLY A 1 141 ? 15.591 6.685 23.748 1.00 47.03 141 GLY A CA 1
ATOM 1010 C C . GLY A 1 141 ? 15.879 7.603 24.934 1.00 47.03 141 GLY A C 1
ATOM 1011 O O . GLY A 1 141 ? 15.088 7.698 25.865 1.00 47.03 141 GLY A O 1
ATOM 1012 N N . ASN A 1 142 ? 16.950 8.393 24.848 1.00 41.06 142 ASN A N 1
ATOM 1013 C CA . ASN A 1 142 ? 17.295 9.446 25.812 1.00 41.06 142 ASN A CA 1
ATOM 1014 C C . ASN A 1 142 ? 16.423 10.725 25.658 1.00 41.06 142 ASN A C 1
ATOM 1016 O O . ASN A 1 142 ? 16.926 11.845 25.743 1.00 41.06 142 ASN A O 1
ATOM 1020 N N . LYS A 1 143 ? 15.118 10.592 25.369 1.00 48.81 143 LYS A N 1
ATOM 1021 C CA . LYS A 1 143 ? 14.199 11.725 25.127 1.00 48.81 143 LYS A CA 1
ATOM 1022 C C . LYS A 1 143 ? 12.848 11.515 25.825 1.00 48.81 143 LYS A C 1
ATOM 1024 O O . LYS A 1 143 ? 11.976 10.794 25.350 1.00 48.81 143 LYS A O 1
ATOM 1029 N N . LEU A 1 144 ? 12.685 12.195 26.960 1.00 42.72 144 LEU A N 1
ATOM 1030 C CA . LEU A 1 144 ? 11.635 12.000 27.970 1.00 42.72 144 LEU A CA 1
ATOM 1031 C C . LEU A 1 144 ? 10.200 12.447 27.601 1.00 42.72 144 LEU A C 1
ATOM 1033 O O . LEU A 1 144 ? 9.298 12.222 28.396 1.00 42.72 144 LEU A O 1
ATOM 1037 N N . ALA A 1 145 ? 9.916 13.059 26.447 1.00 49.41 145 ALA A N 1
ATOM 1038 C CA . ALA A 1 145 ? 8.579 13.644 26.223 1.00 49.41 145 ALA A CA 1
ATOM 1039 C C . ALA A 1 145 ? 7.573 12.719 25.501 1.00 49.41 145 ALA A C 1
ATOM 1041 O O . ALA A 1 145 ? 6.409 12.655 25.897 1.00 49.41 145 ALA A O 1
ATOM 1042 N N . GLY A 1 146 ? 8.002 11.996 24.458 1.00 46.50 146 GLY A N 1
ATOM 1043 C CA . GLY A 1 146 ? 7.115 11.139 23.652 1.00 46.50 146 GLY A CA 1
ATOM 1044 C C . GLY A 1 146 ? 6.925 9.740 24.242 1.00 46.50 146 GLY A C 1
ATOM 1045 O O . GLY A 1 146 ? 5.801 9.305 24.479 1.00 46.50 146 GLY A O 1
ATOM 1046 N N . GLY A 1 147 ? 8.033 9.072 24.588 1.00 47.44 147 GLY A N 1
ATOM 1047 C CA . GLY A 1 147 ? 8.012 7.681 25.060 1.00 47.44 147 GLY A CA 1
ATOM 1048 C C . GLY A 1 147 ? 7.290 7.468 26.396 1.00 47.44 147 GLY A C 1
ATOM 1049 O O . GLY A 1 147 ? 6.739 6.395 26.626 1.00 47.44 147 GLY A O 1
ATOM 1050 N N . LEU A 1 148 ? 7.235 8.488 27.262 1.00 45.28 148 LEU A N 1
ATOM 1051 C CA . LEU A 1 148 ? 6.516 8.420 28.541 1.00 45.28 148 LEU A CA 1
ATOM 1052 C C . LEU A 1 148 ? 4.990 8.465 28.370 1.00 45.28 148 LEU A C 1
ATOM 1054 O O . LEU A 1 148 ? 4.281 7.784 29.110 1.00 45.28 148 LEU A O 1
ATOM 1058 N N . ARG A 1 149 ? 4.472 9.221 27.391 1.00 54.00 149 ARG A N 1
ATOM 1059 C CA . ARG A 1 149 ? 3.030 9.248 27.084 1.00 54.00 149 ARG A CA 1
ATOM 1060 C C . ARG A 1 149 ? 2.563 7.923 26.499 1.00 54.00 149 ARG A C 1
ATOM 1062 O O . ARG A 1 149 ? 1.549 7.400 26.952 1.00 54.00 149 ARG A O 1
ATOM 1069 N N . ASP A 1 150 ? 3.333 7.361 25.574 1.00 54.25 150 ASP A N 1
ATOM 1070 C CA . ASP A 1 150 ? 3.024 6.062 24.976 1.00 54.25 150 ASP A CA 1
ATOM 1071 C C . ASP A 1 150 ? 3.097 4.943 26.027 1.00 54.25 150 ASP A C 1
ATOM 1073 O O . ASP A 1 150 ? 2.190 4.116 26.114 1.00 54.25 150 ASP A O 1
ATOM 1077 N N . ALA A 1 151 ? 4.099 4.972 26.915 1.00 51.94 151 ALA A N 1
ATOM 1078 C CA . ALA A 1 151 ? 4.221 4.019 28.021 1.00 51.94 151 ALA A CA 1
ATOM 1079 C C . ALA A 1 151 ? 3.107 4.147 29.081 1.00 51.94 151 ALA A C 1
ATOM 1081 O O . ALA A 1 151 ? 2.670 3.143 29.648 1.00 51.94 151 ALA A O 1
ATOM 1082 N N . PHE A 1 152 ? 2.611 5.358 29.344 1.00 50.94 152 PHE A N 1
ATOM 1083 C CA . PHE A 1 152 ? 1.490 5.577 30.261 1.00 50.94 152 PHE A CA 1
ATOM 1084 C C . PHE A 1 152 ? 0.152 5.150 29.638 1.00 50.94 152 PHE A C 1
ATOM 1086 O O . PHE A 1 152 ? -0.635 4.449 30.277 1.00 50.94 152 PHE A O 1
ATOM 1093 N N . ALA A 1 153 ? -0.075 5.488 28.364 1.00 55.94 153 ALA A N 1
ATOM 1094 C CA . ALA A 1 153 ? -1.221 5.001 27.599 1.00 55.94 153 ALA A CA 1
ATOM 1095 C C . ALA A 1 153 ? -1.234 3.463 27.529 1.00 55.94 153 ALA A C 1
ATOM 1097 O O . ALA A 1 153 ? -2.290 2.856 27.676 1.00 55.94 153 ALA A O 1
ATOM 1098 N N . MET A 1 154 ? -0.068 2.818 27.401 1.00 53.78 154 MET A N 1
ATOM 1099 C CA . MET A 1 154 ? 0.094 1.357 27.457 1.00 53.78 154 MET A CA 1
ATOM 1100 C C . MET A 1 154 ? -0.351 0.734 28.782 1.00 53.78 154 MET A C 1
ATOM 1102 O O . MET A 1 154 ? -1.021 -0.299 28.773 1.00 53.78 154 MET A O 1
ATOM 1106 N N . ALA A 1 155 ? 0.040 1.328 29.914 1.00 52.25 155 ALA A N 1
ATOM 1107 C CA . ALA A 1 155 ? -0.301 0.811 31.238 1.00 52.25 155 ALA A CA 1
ATOM 1108 C C . ALA A 1 155 ? -1.804 0.949 31.530 1.00 52.25 155 ALA A C 1
ATOM 1110 O O . ALA A 1 155 ? -2.402 0.041 32.105 1.00 52.25 155 ALA A O 1
ATOM 1111 N N . ALA A 1 156 ? -2.417 2.048 31.084 1.00 56.56 156 ALA A N 1
ATOM 1112 C CA . ALA A 1 156 ? -3.846 2.303 31.255 1.00 56.56 156 ALA A CA 1
ATOM 1113 C C . ALA A 1 156 ? -4.730 1.470 30.308 1.00 56.56 156 ALA A C 1
ATOM 1115 O O . ALA A 1 156 ? -5.833 1.076 30.677 1.00 56.56 156 ALA A O 1
ATOM 1116 N N . ALA A 1 157 ? -4.259 1.190 29.090 1.00 58.28 157 ALA A N 1
ATOM 1117 C CA . ALA A 1 157 ? -5.051 0.531 28.054 1.00 58.28 157 ALA A CA 1
ATOM 1118 C C . ALA A 1 157 ? -5.181 -0.996 28.227 1.00 58.28 157 ALA A C 1
ATOM 1120 O O . ALA A 1 157 ? -6.135 -1.600 27.729 1.00 58.28 157 ALA A O 1
ATOM 1121 N N . GLY A 1 158 ? -4.237 -1.635 28.929 1.00 58.09 158 GLY A N 1
ATOM 1122 C CA . GLY A 1 158 ? -4.256 -3.079 29.179 1.00 58.09 158 GLY A CA 1
ATOM 1123 C C . GLY A 1 158 ? -4.339 -3.932 27.900 1.00 58.09 158 GLY A C 1
ATOM 1124 O O . GLY A 1 158 ? -4.053 -3.478 26.793 1.00 5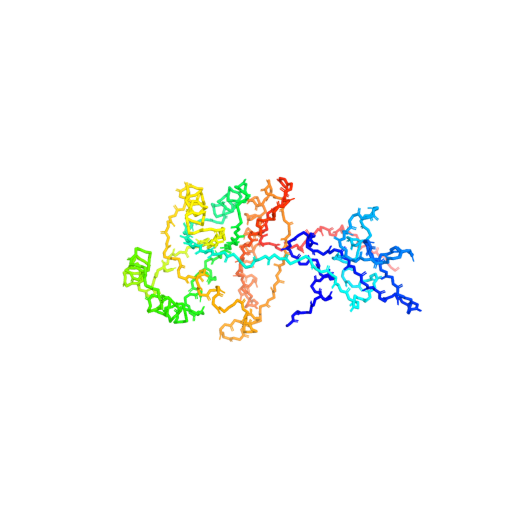8.09 158 GLY A O 1
ATOM 1125 N N . ARG A 1 159 ? -4.743 -5.204 28.032 1.00 56.62 159 ARG A N 1
ATOM 1126 C CA . ARG A 1 159 ? -4.945 -6.113 26.878 1.00 56.62 159 ARG A CA 1
ATOM 1127 C C . ARG A 1 159 ? -6.242 -5.839 26.100 1.00 56.62 159 ARG A C 1
ATOM 1129 O O . ARG A 1 159 ? -6.444 -6.443 25.051 1.00 56.62 159 ARG A O 1
ATOM 1136 N N . ASN A 1 160 ? -7.090 -4.934 26.592 1.00 62.06 160 ASN A N 1
ATOM 1137 C CA . ASN A 1 160 ? -8.479 -4.779 26.154 1.00 62.06 160 ASN A CA 1
ATOM 1138 C C . ASN A 1 160 ? -8.729 -3.473 25.381 1.00 62.06 160 ASN A C 1
ATOM 1140 O O . ASN A 1 160 ? -9.868 -3.103 25.137 1.00 62.06 160 ASN A O 1
ATOM 1144 N N . PHE A 1 161 ? -7.687 -2.768 24.940 1.00 67.25 161 PHE A N 1
ATOM 1145 C CA . PHE A 1 161 ? -7.839 -1.480 24.244 1.00 67.25 161 PHE A CA 1
ATOM 1146 C C . PHE A 1 161 ? -8.602 -1.551 22.905 1.00 67.25 161 PHE A C 1
ATOM 1148 O O . PHE A 1 161 ? -9.086 -0.532 22.415 1.00 67.25 161 PHE A O 1
ATOM 1155 N N . MET A 1 162 ? -8.705 -2.752 22.327 1.00 67.94 162 MET A N 1
ATOM 1156 C CA . MET A 1 162 ? -9.490 -3.055 21.123 1.00 67.94 162 MET A CA 1
ATOM 1157 C C . MET A 1 162 ? -10.841 -3.715 21.442 1.00 67.94 162 MET A C 1
ATOM 1159 O O . MET A 1 162 ? -11.594 -4.046 20.528 1.00 67.94 162 MET A O 1
ATOM 1163 N N . GLU A 1 163 ? -11.158 -3.941 22.719 1.00 68.00 163 GLU A N 1
ATOM 1164 C CA . GLU A 1 163 ? -12.434 -4.521 23.131 1.00 68.00 163 GLU A CA 1
ATOM 1165 C C . GLU A 1 163 ? -13.575 -3.551 22.791 1.00 68.00 163 GLU A C 1
ATOM 1167 O O . GLU A 1 163 ? -13.502 -2.352 23.062 1.00 68.00 163 GLU A O 1
ATOM 1172 N N . GLY A 1 164 ? -14.603 -4.057 22.107 1.00 70.75 164 GLY A N 1
ATOM 1173 C CA . GLY A 1 164 ? -15.720 -3.248 21.610 1.00 70.75 164 GLY A CA 1
ATOM 1174 C C . GLY A 1 164 ? -15.412 -2.377 20.384 1.00 70.75 164 GLY A C 1
ATOM 1175 O O . GLY A 1 164 ? -16.331 -1.764 19.848 1.00 70.75 164 GLY A O 1
ATOM 1176 N N . VAL A 1 165 ? -14.165 -2.334 19.893 1.00 79.88 165 VAL A N 1
ATOM 1177 C CA . VAL A 1 165 ? -13.827 -1.597 18.665 1.00 79.88 165 VAL A CA 1
ATOM 1178 C C . VAL A 1 165 ? -14.375 -2.344 17.451 1.00 79.88 165 VAL A C 1
ATOM 1180 O O . VAL A 1 165 ? -13.980 -3.478 17.176 1.00 79.88 165 VAL A O 1
ATOM 1183 N N . GLN A 1 166 ? -15.283 -1.692 16.723 1.00 82.00 166 GLN A N 1
ATOM 1184 C CA . GLN A 1 166 ? -15.834 -2.222 15.479 1.00 82.00 166 GLN A CA 1
ATOM 1185 C C . GLN A 1 166 ? -14.853 -2.007 14.329 1.00 82.00 166 GLN A C 1
ATOM 1187 O O . GLN A 1 166 ? -14.380 -2.960 13.741 1.00 82.00 166 GLN A O 1
ATOM 1192 N N . TRP A 1 167 ? -14.485 -0.774 14.012 1.00 86.50 167 TRP A N 1
ATOM 1193 C CA . TRP A 1 167 ? -13.544 -0.498 12.926 1.00 86.50 167 TRP A CA 1
ATOM 1194 C C . TRP A 1 167 ? -12.357 0.268 13.473 1.00 86.50 167 TRP A C 1
ATOM 1196 O O . TRP A 1 167 ? -12.542 1.175 14.284 1.00 86.50 167 TRP A O 1
ATOM 1206 N N . SER A 1 168 ? -11.144 -0.065 13.037 1.00 88.88 168 SER A N 1
ATOM 1207 C CA . SER A 1 168 ? -9.949 0.652 13.482 1.00 88.88 168 SER A CA 1
ATOM 1208 C C . SER A 1 168 ? -9.087 1.127 12.328 1.00 88.88 168 SER A C 1
ATOM 1210 O O . SER A 1 168 ? -8.827 0.389 11.385 1.00 88.88 168 SER A O 1
ATOM 1212 N N . LEU A 1 169 ? -8.632 2.372 12.415 1.00 91.25 169 LEU A N 1
ATOM 1213 C CA . LEU A 1 169 ? -7.719 2.998 11.472 1.00 91.25 169 LEU A CA 1
ATOM 1214 C C . LEU A 1 169 ? -6.371 3.206 12.149 1.00 91.25 169 LEU A C 1
ATOM 1216 O O . LEU A 1 169 ? -6.308 3.747 13.248 1.00 91.25 169 LEU A O 1
ATOM 1220 N N . HIS A 1 170 ? -5.299 2.807 11.485 1.00 90.19 170 HIS A N 1
ATOM 1221 C CA . HIS A 1 170 ? -3.935 2.890 11.984 1.00 90.19 170 HIS A CA 1
ATOM 1222 C C . HIS A 1 170 ? -3.088 3.656 10.980 1.00 90.19 170 HIS A C 1
ATOM 1224 O O . HIS A 1 170 ? -3.066 3.318 9.795 1.00 90.19 170 HIS A O 1
ATOM 1230 N N . ILE A 1 171 ? -2.410 4.692 11.461 1.00 91.06 171 ILE A N 1
ATOM 1231 C CA . ILE A 1 171 ? -1.642 5.613 10.631 1.00 91.06 171 ILE A CA 1
ATOM 1232 C C . ILE A 1 171 ? -0.204 5.639 11.138 1.00 91.06 171 ILE A C 1
ATOM 1234 O O . ILE A 1 171 ? 0.026 5.812 12.335 1.00 91.06 171 ILE A O 1
ATOM 1238 N N . THR A 1 172 ? 0.745 5.495 10.219 1.00 89.69 172 THR A N 1
ATOM 1239 C CA . THR A 1 172 ? 2.162 5.812 10.431 1.00 89.69 172 THR A CA 1
ATOM 1240 C C . THR A 1 172 ? 2.521 6.950 9.488 1.00 89.69 172 THR A C 1
ATOM 1242 O O . THR A 1 172 ? 2.404 6.773 8.280 1.00 89.69 172 THR A O 1
ATOM 1245 N N . ALA A 1 173 ? 2.937 8.098 10.012 1.00 91.12 173 ALA A N 1
ATOM 1246 C CA . ALA A 1 173 ? 3.415 9.227 9.220 1.00 91.12 173 ALA A CA 1
ATOM 1247 C C . ALA A 1 173 ? 4.945 9.266 9.228 1.00 91.12 173 ALA A C 1
ATOM 1249 O O . ALA A 1 173 ? 5.558 9.164 10.294 1.00 91.12 173 ALA A O 1
ATOM 1250 N N . ASP A 1 174 ? 5.538 9.432 8.050 1.00 89.25 174 ASP A N 1
ATOM 1251 C CA . ASP A 1 174 ? 6.977 9.610 7.876 1.00 89.25 174 ASP A CA 1
ATOM 1252 C C . ASP A 1 174 ? 7.302 11.114 7.812 1.00 89.25 174 ASP A C 1
ATOM 1254 O O . ASP A 1 174 ? 6.532 11.911 7.273 1.00 89.25 174 ASP A O 1
ATOM 1258 N N . GLY A 1 175 ? 8.446 11.522 8.365 1.00 87.44 175 GLY A N 1
ATOM 1259 C CA . GLY A 1 175 ? 8.866 12.922 8.379 1.00 87.44 175 GLY A CA 1
ATOM 1260 C C . GLY A 1 175 ? 10.375 13.101 8.258 1.00 87.44 175 GLY A C 1
ATOM 1261 O O . GLY A 1 175 ? 11.167 12.285 8.731 1.00 87.44 175 GLY A O 1
ATOM 1262 N N . ALA A 1 176 ? 10.781 14.223 7.658 1.00 89.50 176 ALA A N 1
ATOM 1263 C CA . ALA A 1 176 ? 12.180 14.660 7.626 1.00 89.50 176 ALA A CA 1
ATOM 1264 C C . ALA A 1 176 ? 12.702 15.094 9.014 1.00 89.50 176 ALA A C 1
ATOM 1266 O O . ALA A 1 176 ? 13.903 15.259 9.208 1.00 89.50 176 ALA A O 1
ATOM 1267 N N . SER A 1 177 ? 11.802 15.281 9.982 1.00 92.31 177 SER A N 1
ATOM 1268 C CA . SER A 1 177 ? 12.094 15.569 11.386 1.00 92.31 177 SER A CA 1
ATOM 1269 C C . SER A 1 177 ? 10.933 15.108 12.272 1.00 92.31 177 SER A C 1
ATOM 1271 O O . SER A 1 177 ? 9.828 14.872 11.776 1.00 92.31 177 SER A O 1
ATOM 1273 N N . GLU A 1 178 ? 11.166 15.015 13.587 1.00 91.00 178 GLU A N 1
ATOM 1274 C CA . GLU A 1 178 ? 10.115 14.711 14.577 1.00 91.00 178 GLU A CA 1
ATOM 1275 C C . GLU A 1 178 ? 8.939 15.695 14.448 1.00 91.00 178 GLU A C 1
ATOM 1277 O O . GLU A 1 178 ? 7.796 15.272 14.312 1.00 91.00 178 GLU A O 1
ATOM 1282 N N . ALA A 1 179 ? 9.227 16.999 14.349 1.00 94.25 179 ALA A N 1
ATOM 1283 C CA . ALA A 1 179 ? 8.207 18.037 14.203 1.00 94.25 179 ALA A CA 1
ATOM 1284 C C . ALA A 1 179 ? 7.364 17.887 12.923 1.00 94.25 179 ALA A C 1
ATOM 1286 O O . ALA A 1 179 ? 6.159 18.134 12.947 1.00 94.25 179 ALA A O 1
ATOM 1287 N N . ALA A 1 180 ? 7.972 17.467 11.807 1.00 93.25 180 ALA A N 1
ATOM 1288 C CA . ALA A 1 180 ? 7.242 17.227 10.562 1.00 93.25 180 ALA A CA 1
ATOM 1289 C C . ALA A 1 180 ? 6.305 16.012 10.679 1.00 93.25 180 ALA A C 1
ATOM 1291 O O . ALA A 1 180 ? 5.153 16.078 10.248 1.00 93.25 180 ALA A O 1
ATOM 1292 N N . ALA A 1 181 ? 6.776 14.927 11.301 1.00 91.62 181 ALA A N 1
ATOM 1293 C CA . ALA A 1 181 ? 5.959 13.741 11.541 1.00 91.62 181 ALA A CA 1
ATOM 1294 C C . ALA A 1 181 ? 4.808 14.031 12.528 1.00 91.62 181 ALA A C 1
ATOM 1296 O O . ALA A 1 181 ? 3.677 13.595 12.303 1.00 91.62 181 ALA A O 1
ATOM 1297 N N . ASP A 1 182 ? 5.060 14.828 13.572 1.00 94.19 182 ASP A N 1
ATOM 1298 C CA . ASP A 1 182 ? 4.040 15.266 14.534 1.00 94.19 182 ASP A CA 1
ATOM 1299 C C . ASP A 1 182 ? 2.975 16.149 13.874 1.00 94.19 182 ASP A C 1
ATOM 1301 O O . ASP A 1 182 ? 1.777 15.947 14.092 1.00 94.19 182 ASP A O 1
ATOM 1305 N N . ALA A 1 183 ? 3.391 17.099 13.029 1.00 95.81 183 ALA A N 1
ATOM 1306 C CA . ALA A 1 183 ? 2.475 17.950 12.274 1.00 95.81 183 ALA A CA 1
ATOM 1307 C C . ALA A 1 183 ? 1.580 17.124 11.337 1.00 95.81 183 ALA A C 1
ATOM 1309 O O . ALA A 1 183 ? 0.369 17.357 11.277 1.00 95.81 183 ALA A O 1
ATOM 1310 N N . ALA A 1 184 ? 2.148 16.116 10.665 1.00 94.81 184 ALA A N 1
ATOM 1311 C CA . ALA A 1 184 ? 1.387 15.218 9.805 1.00 94.81 184 ALA A CA 1
ATOM 1312 C C . ALA A 1 184 ? 0.338 14.418 10.593 1.00 94.81 184 ALA A C 1
ATOM 1314 O O . ALA A 1 184 ? -0.836 14.396 10.219 1.00 94.81 184 ALA A O 1
ATOM 1315 N N . ILE A 1 185 ? 0.720 13.824 11.730 1.00 95.56 185 ILE A N 1
ATOM 1316 C CA . ILE A 1 185 ? -0.230 13.152 12.630 1.00 95.56 185 ILE A CA 1
ATOM 1317 C C . ILE A 1 185 ? -1.294 14.122 13.154 1.00 95.56 185 ILE A C 1
ATOM 1319 O O . ILE A 1 185 ? -2.459 13.740 13.255 1.00 95.56 185 ILE A O 1
ATOM 1323 N N . GLY A 1 186 ? -0.938 15.374 13.447 1.00 96.81 186 GLY A N 1
ATOM 1324 C CA . GLY A 1 186 ? -1.889 16.420 13.825 1.00 96.81 186 GLY A CA 1
ATOM 1325 C C . GLY A 1 186 ? -2.981 16.634 12.773 1.00 96.81 186 GLY A C 1
ATOM 1326 O O . GLY A 1 186 ? -4.165 16.637 13.115 1.00 96.81 186 GLY A O 1
ATOM 1327 N N . ALA A 1 187 ? -2.599 16.728 11.498 1.00 97.25 187 ALA A N 1
ATOM 1328 C CA . ALA A 1 187 ? -3.540 16.870 10.388 1.00 97.25 187 ALA A CA 1
ATOM 1329 C C . ALA A 1 187 ? -4.428 15.623 10.217 1.00 97.25 187 ALA A C 1
ATOM 1331 O O . ALA A 1 187 ? -5.650 15.736 10.110 1.00 97.25 187 ALA A O 1
ATOM 1332 N N . PHE A 1 188 ? -3.847 14.419 10.275 1.00 96.25 188 PHE A N 1
ATOM 1333 C CA . PHE A 1 188 ? -4.625 13.176 10.224 1.00 96.25 188 PHE A CA 1
ATOM 1334 C C . PHE A 1 188 ? -5.614 13.056 11.386 1.00 96.25 188 PHE A C 1
ATOM 1336 O O . PHE A 1 188 ? -6.753 12.632 11.186 1.00 96.25 188 PHE A O 1
ATOM 1343 N N . ARG A 1 189 ? -5.201 13.461 12.591 1.00 97.25 189 ARG A N 1
ATOM 1344 C CA . ARG A 1 189 ? -6.041 13.451 13.790 1.00 97.25 189 ARG A CA 1
ATOM 1345 C C . ARG A 1 189 ? -7.259 14.354 13.627 1.00 97.25 189 ARG A C 1
ATOM 1347 O O . ARG A 1 189 ? -8.355 13.922 13.963 1.00 97.25 189 ARG A O 1
ATOM 1354 N N . GLN A 1 190 ? -7.097 15.558 13.075 1.00 97.25 190 GLN A N 1
ATOM 1355 C CA . GLN A 1 190 ? -8.228 16.456 12.807 1.00 97.25 190 GLN A CA 1
ATOM 1356 C C . GLN A 1 190 ? -9.275 15.808 11.892 1.00 97.25 190 GLN A C 1
ATOM 1358 O O . GLN A 1 190 ? -10.466 15.893 12.180 1.00 97.25 190 GLN A O 1
ATOM 1363 N N . VAL A 1 191 ? -8.840 15.111 10.837 1.00 96.81 191 VAL A N 1
ATOM 1364 C CA . VAL A 1 191 ? -9.749 14.382 9.937 1.00 96.81 191 VAL A CA 1
ATOM 1365 C C . VAL A 1 191 ? -10.439 13.225 10.661 1.00 96.81 191 VAL A C 1
ATOM 1367 O O . VAL A 1 191 ? -11.654 13.068 10.571 1.00 96.81 191 VAL A O 1
ATOM 1370 N N . CYS A 1 192 ? -9.677 12.404 11.385 1.00 96.44 192 CYS A N 1
ATOM 1371 C CA . CYS A 1 192 ? -10.207 11.186 11.995 1.00 96.44 192 CYS A CA 1
ATOM 1372 C C . CYS A 1 192 ? -11.171 11.471 13.153 1.00 96.44 192 CYS A C 1
ATOM 1374 O O . CYS A 1 1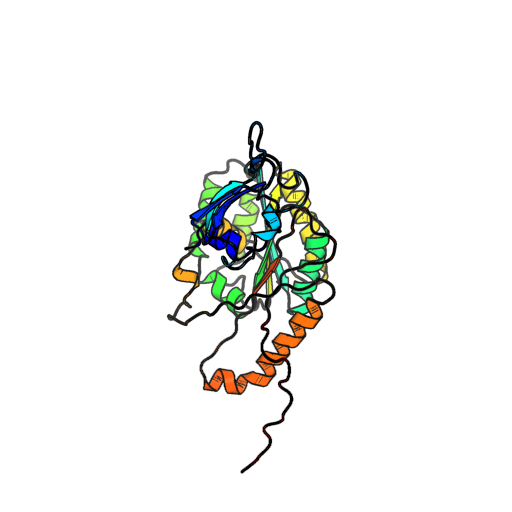92 ? -12.150 10.746 13.316 1.00 96.44 192 CYS A O 1
ATOM 1376 N N . LEU A 1 193 ? -10.927 12.526 13.936 1.00 96.88 193 LEU A N 1
ATOM 1377 C CA . LEU A 1 193 ? -11.772 12.903 15.074 1.00 96.88 193 LEU A CA 1
ATOM 1378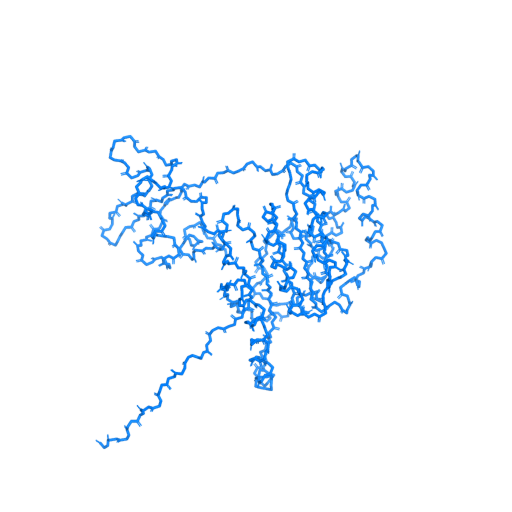 C C . LEU A 1 193 ? -13.123 13.514 14.672 1.00 96.88 193 LEU A C 1
ATOM 1380 O O . LEU A 1 193 ? -13.958 13.734 15.543 1.00 96.88 193 LEU A O 1
ATOM 1384 N N . ALA A 1 194 ? -13.369 13.760 13.381 1.00 95.62 194 ALA A N 1
ATOM 1385 C CA . ALA A 1 194 ? -14.682 14.199 12.911 1.00 95.62 194 ALA A CA 1
ATOM 1386 C C . ALA A 1 194 ? -15.777 13.137 13.144 1.00 95.62 194 ALA A C 1
ATOM 1388 O O . ALA A 1 194 ? -16.922 13.484 13.419 1.00 95.62 194 ALA A O 1
ATOM 1389 N N . GLU A 1 195 ? -15.428 11.849 13.046 1.00 93.81 195 GLU A N 1
ATOM 1390 C CA . GLU A 1 195 ? -16.373 10.725 13.190 1.00 93.81 195 GLU A CA 1
ATOM 1391 C C . GLU A 1 195 ? -15.822 9.544 14.005 1.00 93.81 195 GLU A C 1
ATOM 1393 O O . GLU A 1 195 ? -16.504 8.535 14.195 1.00 93.81 195 GLU A O 1
ATOM 1398 N N . GLY A 1 196 ? -14.571 9.633 14.448 1.00 94.31 196 GLY A N 1
ATOM 1399 C CA . GLY A 1 196 ? -13.891 8.595 15.206 1.00 94.31 196 GLY A CA 1
ATOM 1400 C C . GLY A 1 196 ? -13.423 9.090 16.564 1.00 94.31 196 GLY A C 1
ATOM 1401 O O . GLY A 1 196 ? -13.512 10.267 16.908 1.00 94.31 196 GLY A O 1
ATOM 1402 N N . ARG A 1 197 ? -12.862 8.165 17.336 1.00 94.00 197 ARG A N 1
ATOM 1403 C CA . ARG A 1 197 ? -12.179 8.461 18.600 1.00 94.00 197 ARG A CA 1
ATOM 1404 C C . ARG A 1 197 ? -10.762 7.925 18.561 1.00 94.00 197 ARG A C 1
ATOM 1406 O O . ARG A 1 197 ? -10.523 6.854 18.009 1.00 94.00 197 ARG A O 1
ATOM 1413 N N . GLU A 1 198 ? -9.824 8.646 19.154 1.00 92.19 198 GLU A N 1
ATOM 1414 C CA . GLU A 1 198 ? -8.440 8.181 19.246 1.00 92.19 198 GLU A CA 1
ATOM 1415 C C . GLU A 1 198 ? -8.335 6.988 20.209 1.00 92.19 198 GLU A C 1
ATOM 1417 O O . GLU A 1 198 ? -9.014 6.923 21.239 1.00 92.19 198 GLU A O 1
ATOM 1422 N N . ILE A 1 199 ? -7.508 6.016 19.836 1.00 88.00 199 ILE A N 1
ATOM 1423 C CA . ILE A 1 199 ? -7.192 4.818 20.616 1.00 88.00 199 ILE A CA 1
ATOM 1424 C C . ILE A 1 199 ? -5.669 4.636 20.669 1.00 88.00 199 ILE A C 1
ATOM 1426 O O . ILE A 1 199 ? -4.954 5.191 19.830 1.00 88.00 199 ILE A O 1
ATOM 1430 N N . PRO A 1 200 ? -5.144 3.840 21.615 1.00 85.00 200 PRO A N 1
ATOM 1431 C CA . PRO A 1 200 ? -3.714 3.555 21.683 1.00 85.00 200 PRO A CA 1
ATOM 1432 C C . PRO A 1 200 ? -3.138 3.052 20.349 1.00 85.00 200 PRO A C 1
ATOM 1434 O O . PRO A 1 200 ? -3.692 2.167 19.695 1.00 85.00 200 PRO A O 1
ATOM 1437 N N . ASN A 1 201 ? -1.985 3.593 19.961 1.00 83.12 201 ASN A N 1
ATOM 1438 C CA . ASN A 1 201 ? -1.324 3.392 18.665 1.00 83.12 201 ASN A CA 1
ATOM 1439 C C . ASN A 1 201 ? -0.342 2.200 18.645 1.00 83.12 201 ASN A C 1
ATOM 1441 O O . ASN A 1 201 ? 0.613 2.173 17.871 1.00 83.12 201 ASN A O 1
ATOM 1445 N N . LEU A 1 202 ? -0.586 1.176 19.468 1.00 77.50 202 LEU A N 1
ATOM 1446 C CA . LEU A 1 202 ? 0.333 0.041 19.624 1.00 77.50 202 LEU A CA 1
ATOM 1447 C C . LEU A 1 202 ? 0.409 -0.855 18.389 1.00 77.50 202 LEU A C 1
ATOM 1449 O O . LEU A 1 202 ? 1.465 -1.411 18.089 1.00 77.50 202 LEU A O 1
ATOM 1453 N N . LEU A 1 203 ? -0.699 -0.995 17.662 1.00 77.56 203 LEU A N 1
ATOM 1454 C CA . LEU A 1 203 ? -0.746 -1.847 16.480 1.00 77.56 203 LEU A CA 1
ATOM 1455 C C . LEU A 1 203 ? 0.172 -1.364 15.341 1.00 77.56 203 LEU A C 1
ATOM 1457 O O . LEU A 1 203 ? 0.967 -2.177 14.865 1.00 77.56 203 LEU A O 1
ATOM 1461 N N . PRO A 1 204 ? 0.137 -0.090 14.898 1.00 78.75 204 PRO A N 1
ATOM 1462 C CA . PRO A 1 204 ? 1.037 0.368 13.840 1.00 78.75 204 PRO A CA 1
ATOM 1463 C C . PRO A 1 204 ? 2.519 0.297 14.245 1.00 78.75 204 PRO A C 1
ATOM 1465 O O . PRO A 1 204 ? 3.352 -0.028 13.400 1.00 78.75 204 PRO A O 1
ATOM 1468 N N . ILE A 1 205 ? 2.853 0.476 15.531 1.00 77.44 205 ILE A N 1
ATOM 1469 C CA . ILE A 1 205 ? 4.222 0.267 16.037 1.00 77.44 205 ILE A CA 1
ATOM 1470 C C . ILE A 1 205 ? 4.638 -1.208 15.897 1.00 77.44 205 ILE A C 1
ATOM 1472 O O . ILE A 1 205 ? 5.723 -1.514 15.396 1.00 77.44 205 ILE A O 1
ATOM 1476 N N . ALA A 1 206 ? 3.764 -2.139 16.293 1.00 72.69 206 ALA A N 1
ATOM 1477 C CA . ALA A 1 206 ? 4.015 -3.578 16.185 1.00 72.69 206 ALA A CA 1
ATOM 1478 C C . ALA A 1 206 ? 4.247 -4.022 14.733 1.00 72.69 206 ALA A C 1
ATOM 1480 O O . ALA A 1 206 ? 5.172 -4.788 14.446 1.00 72.69 206 ALA A O 1
ATOM 1481 N N . LEU A 1 207 ? 3.410 -3.522 13.821 1.00 70.75 207 LEU A N 1
ATOM 1482 C CA . LEU A 1 207 ? 3.488 -3.818 12.391 1.00 70.75 207 LEU A CA 1
ATOM 1483 C C . LEU A 1 207 ? 4.762 -3.252 11.762 1.00 70.75 207 LEU A C 1
ATOM 1485 O O . LEU A 1 207 ? 5.345 -3.899 10.896 1.00 70.75 207 LEU A O 1
ATOM 1489 N N . GLY A 1 208 ? 5.231 -2.090 12.224 1.00 69.94 208 GLY A N 1
ATOM 1490 C CA . GLY A 1 208 ? 6.518 -1.533 11.810 1.00 69.94 208 GLY A CA 1
ATOM 1491 C C . GLY A 1 208 ? 7.710 -2.417 12.196 1.00 69.94 208 GLY A C 1
ATOM 1492 O O . GLY A 1 208 ? 8.644 -2.558 11.412 1.00 69.94 208 GLY A O 1
ATOM 1493 N N . ALA A 1 209 ? 7.668 -3.060 13.369 1.00 68.88 209 ALA A N 1
ATOM 1494 C CA . ALA A 1 209 ? 8.759 -3.909 13.856 1.00 68.88 209 ALA A CA 1
ATOM 1495 C C . ALA A 1 209 ? 8.847 -5.271 13.149 1.00 68.88 209 ALA A C 1
ATOM 1497 O O . ALA A 1 209 ? 9.936 -5.829 12.998 1.00 68.88 209 ALA A O 1
ATOM 1498 N N . LYS A 1 210 ? 7.706 -5.834 12.736 1.00 67.00 210 LYS A N 1
ATOM 1499 C CA . LYS A 1 210 ? 7.627 -7.106 12.000 1.00 67.00 210 LYS A CA 1
ATOM 1500 C C . LYS A 1 210 ? 6.648 -6.982 10.828 1.00 67.00 210 LYS A C 1
ATOM 1502 O O . LYS A 1 210 ? 5.532 -7.493 10.913 1.00 67.00 210 LYS A O 1
ATOM 1507 N N . PRO A 1 211 ? 7.067 -6.353 9.718 1.00 59.31 211 PRO A N 1
ATOM 1508 C CA . PRO A 1 211 ? 6.174 -6.059 8.598 1.00 59.31 211 PRO A CA 1
ATOM 1509 C C . PRO A 1 211 ? 5.735 -7.299 7.806 1.00 59.31 211 PRO A C 1
ATOM 1511 O O . PRO A 1 211 ? 4.750 -7.232 7.075 1.00 59.31 211 PRO A O 1
ATOM 1514 N N . PHE A 1 212 ? 6.429 -8.437 7.945 1.00 59.31 212 PHE A N 1
ATOM 1515 C CA . PHE A 1 212 ? 6.139 -9.654 7.186 1.00 59.31 212 PHE A CA 1
ATOM 1516 C C . PHE A 1 212 ? 5.985 -10.876 8.092 1.00 59.31 212 PHE A C 1
ATOM 1518 O O . PHE A 1 212 ? 6.837 -11.164 8.932 1.00 59.31 212 PHE A O 1
ATOM 1525 N N . SER A 1 213 ? 4.914 -11.640 7.869 1.00 59.44 213 SER A N 1
ATOM 1526 C CA . SER A 1 213 ? 4.690 -12.941 8.498 1.00 59.44 213 SER A CA 1
ATOM 1527 C C . SER A 1 213 ? 4.070 -13.907 7.496 1.00 59.44 213 SER A C 1
ATOM 1529 O O . SER A 1 213 ? 2.988 -13.661 6.968 1.00 59.44 213 SER A O 1
ATOM 1531 N N . VAL A 1 214 ? 4.729 -15.045 7.269 1.00 58.47 214 VAL A N 1
ATOM 1532 C CA . VAL A 1 214 ? 4.193 -16.132 6.428 1.00 58.47 214 VAL A CA 1
ATOM 1533 C C . VAL A 1 214 ? 2.957 -16.775 7.073 1.00 58.47 214 VAL A C 1
ATOM 1535 O O . VAL A 1 214 ? 2.130 -17.360 6.385 1.00 58.47 214 VAL A O 1
ATOM 1538 N N . ARG A 1 215 ? 2.772 -16.609 8.389 1.00 56.25 215 ARG A N 1
ATOM 1539 C CA . ARG A 1 215 ? 1.589 -17.110 9.102 1.00 56.25 215 ARG A CA 1
ATOM 1540 C C . ARG A 1 215 ? 0.312 -16.332 8.775 1.00 56.25 215 ARG A C 1
ATOM 1542 O O . ARG A 1 215 ? -0.752 -16.796 9.137 1.00 56.25 215 ARG A O 1
ATOM 1549 N N . GLY A 1 216 ? 0.392 -15.194 8.078 1.00 58.38 216 GLY A N 1
ATOM 1550 C CA . GLY A 1 216 ? -0.780 -14.385 7.718 1.00 58.38 216 GLY A CA 1
ATOM 1551 C C . GLY A 1 216 ? -1.704 -14.989 6.651 1.00 58.38 216 GLY A C 1
ATOM 1552 O O . GLY A 1 216 ? -2.723 -14.382 6.343 1.00 58.38 216 GLY A O 1
ATOM 1553 N N . PHE A 1 217 ? -1.357 -16.145 6.071 1.00 61.41 217 PHE A N 1
ATOM 1554 C CA . PHE A 1 217 ? -2.193 -16.861 5.091 1.00 61.41 217 PHE A CA 1
ATOM 1555 C C . PHE A 1 217 ? -3.104 -17.924 5.717 1.00 61.41 217 PHE A C 1
ATOM 1557 O O . PHE A 1 217 ? -3.968 -18.471 5.032 1.00 61.41 217 PHE A O 1
ATOM 1564 N N . LEU A 1 218 ? -2.901 -18.223 7.002 1.00 67.00 218 LEU A N 1
ATOM 1565 C CA . LEU A 1 218 ? -3.736 -19.131 7.772 1.00 67.00 218 LEU A CA 1
ATOM 1566 C C . LEU A 1 218 ? -4.283 -18.382 8.981 1.00 67.00 218 LEU A C 1
ATOM 1568 O O . LEU A 1 218 ? -3.571 -17.589 9.601 1.00 67.00 218 LEU A O 1
ATOM 1572 N N . GLY A 1 219 ? -5.541 -18.633 9.314 1.00 66.12 219 GLY A N 1
ATOM 1573 C CA . GLY A 1 219 ? -6.091 -18.142 10.566 1.00 66.12 219 GLY A CA 1
ATOM 1574 C C . GLY A 1 219 ? -5.438 -18.828 11.778 1.00 66.12 219 GLY A C 1
ATOM 1575 O O . GLY A 1 219 ? -4.721 -19.825 11.619 1.00 66.12 219 GLY A O 1
ATOM 1576 N N . PRO A 1 220 ? -5.626 -18.282 12.993 1.00 64.62 220 PRO A N 1
ATOM 1577 C CA . PRO A 1 220 ? -5.020 -18.806 14.219 1.00 64.62 220 PRO A CA 1
ATOM 1578 C C . PRO A 1 220 ? -5.303 -20.293 14.460 1.00 64.62 220 PRO A C 1
ATOM 1580 O O . PRO A 1 220 ? -4.454 -20.980 15.022 1.00 64.62 220 PRO A O 1
ATOM 1583 N N . GLU A 1 221 ? -6.446 -20.784 13.975 1.00 70.94 221 GLU A N 1
ATOM 1584 C CA . GLU A 1 221 ? -6.904 -22.167 14.126 1.00 70.94 221 GLU A CA 1
ATOM 1585 C C . GLU A 1 221 ? -6.701 -22.993 12.839 1.00 70.94 221 GLU A C 1
ATOM 1587 O O . GLU A 1 221 ? -7.285 -24.061 12.663 1.00 70.94 221 GLU A O 1
ATOM 1592 N N . GLY A 1 222 ? -5.868 -22.512 11.908 1.00 71.56 222 GLY A N 1
ATOM 1593 C CA . GLY A 1 222 ? -5.586 -23.187 10.638 1.00 71.56 222 GLY A CA 1
ATOM 1594 C C . GLY A 1 222 ? -6.619 -22.923 9.540 1.00 71.56 222 GLY A C 1
ATOM 1595 O O . GLY A 1 222 ? -6.654 -23.649 8.543 1.00 71.56 222 GLY A O 1
ATOM 1596 N N . GLU A 1 223 ? -7.453 -21.888 9.685 1.00 73.44 223 GLU A N 1
ATOM 1597 C CA . GLU A 1 223 ? -8.431 -21.525 8.659 1.00 73.44 223 GLU A CA 1
ATOM 1598 C C . GLU A 1 223 ? -7.739 -21.106 7.355 1.00 73.44 223 GLU A C 1
ATOM 1600 O O . GLU A 1 223 ? -6.724 -20.408 7.365 1.00 73.44 223 GLU A O 1
ATOM 1605 N N . ARG A 1 224 ? -8.309 -21.480 6.205 1.00 73.50 224 ARG A N 1
ATOM 1606 C CA . ARG A 1 224 ? -7.797 -21.035 4.902 1.00 73.50 224 ARG A CA 1
ATOM 1607 C C . ARG A 1 224 ? -8.272 -19.617 4.633 1.00 73.50 224 ARG A C 1
ATOM 1609 O O . ARG A 1 224 ? -9.470 -19.390 4.475 1.00 73.50 224 ARG A O 1
ATOM 1616 N N . TRP A 1 225 ? -7.346 -18.672 4.534 1.00 73.12 225 TRP A N 1
ATOM 1617 C CA . TRP A 1 225 ? -7.682 -17.303 4.162 1.00 73.12 225 TRP A CA 1
ATOM 1618 C C . TRP A 1 225 ? -7.464 -17.094 2.668 1.00 73.12 225 TRP A C 1
ATOM 1620 O O . TRP A 1 225 ? -6.353 -17.239 2.160 1.00 73.12 225 TRP A O 1
ATOM 1630 N N . VAL A 1 226 ? -8.537 -16.738 1.962 1.00 71.50 226 VAL A N 1
ATOM 1631 C CA . VAL A 1 226 ? -8.487 -16.396 0.537 1.00 71.50 226 VAL A CA 1
ATOM 1632 C C . VAL A 1 226 ? -8.563 -14.875 0.406 1.00 71.50 226 VAL A C 1
ATOM 1634 O O . VAL A 1 226 ? -9.619 -14.295 0.678 1.00 71.50 226 VAL A O 1
ATOM 1637 N N . PRO A 1 227 ? -7.468 -14.194 0.026 1.00 69.62 227 PRO A N 1
ATOM 1638 C CA . PRO A 1 227 ? -7.498 -12.753 -0.158 1.00 69.62 227 PRO A CA 1
ATOM 1639 C C . PRO A 1 227 ? -8.329 -12.400 -1.394 1.00 69.62 227 PRO A C 1
ATOM 1641 O O . PRO A 1 227 ? -8.156 -12.980 -2.462 1.00 69.62 227 PRO A O 1
ATOM 1644 N N . THR A 1 228 ? -9.214 -11.417 -1.251 1.00 68.94 228 THR A N 1
ATOM 1645 C CA . THR A 1 228 ? -9.911 -10.776 -2.373 1.00 68.94 228 THR A CA 1
ATOM 1646 C C . THR A 1 228 ? -9.531 -9.301 -2.371 1.00 68.94 228 THR A C 1
ATOM 1648 O O . THR A 1 228 ? -9.669 -8.643 -1.342 1.00 68.94 228 THR A O 1
ATOM 1651 N N . ASN A 1 229 ? -9.031 -8.793 -3.498 1.00 73.94 229 ASN A N 1
ATOM 1652 C CA . ASN A 1 229 ? -8.542 -7.418 -3.630 1.00 73.94 229 ASN A CA 1
ATOM 1653 C C . ASN A 1 229 ? -9.414 -6.636 -4.619 1.00 73.94 229 ASN A C 1
ATOM 1655 O O . ASN A 1 229 ? -9.868 -7.202 -5.611 1.00 73.94 229 ASN A O 1
ATOM 1659 N N . ALA A 1 230 ? -9.611 -5.342 -4.366 1.00 72.38 230 ALA A N 1
ATOM 1660 C CA . ALA A 1 230 ? -10.320 -4.436 -5.266 1.00 72.38 230 ALA A CA 1
ATOM 1661 C C . ALA A 1 230 ? -9.694 -3.035 -5.241 1.00 72.38 230 ALA A C 1
ATOM 1663 O O . ALA A 1 230 ? -9.158 -2.603 -4.218 1.00 72.38 230 ALA A O 1
ATOM 1664 N N . VAL A 1 231 ? -9.797 -2.331 -6.370 1.00 75.62 231 VAL A N 1
ATOM 1665 C CA . VAL A 1 231 ? -9.410 -0.924 -6.522 1.00 75.62 231 VAL A CA 1
ATOM 1666 C C . VAL A 1 231 ? -10.668 -0.124 -6.817 1.00 75.62 231 VAL A C 1
ATOM 1668 O O . VAL A 1 231 ? -11.419 -0.469 -7.730 1.00 75.62 231 VAL A O 1
ATOM 1671 N N . LEU A 1 232 ? -10.920 0.918 -6.026 1.00 75.06 232 LEU A N 1
ATOM 1672 C CA . LEU A 1 232 ? -12.153 1.694 -6.098 1.00 75.06 232 LEU A CA 1
ATOM 1673 C C . LEU A 1 232 ? -11.847 3.194 -6.204 1.00 75.06 232 LEU A C 1
ATOM 1675 O O . LEU A 1 232 ? -10.905 3.692 -5.581 1.00 75.06 232 LEU A O 1
ATOM 1679 N N . PRO A 1 233 ? -12.652 3.957 -6.960 1.00 80.56 233 PRO A N 1
ATOM 1680 C CA . PRO A 1 233 ? -12.556 5.404 -6.912 1.00 80.56 233 PRO A CA 1
ATOM 1681 C C . PRO A 1 233 ? -13.106 5.935 -5.573 1.00 80.56 233 PRO A C 1
ATOM 1683 O O . PRO A 1 233 ? -14.135 5.433 -5.108 1.00 80.56 233 PRO A O 1
ATOM 1686 N N . PRO A 1 234 ? -12.506 6.981 -4.963 1.00 79.69 234 PRO A N 1
ATOM 1687 C CA . PRO A 1 234 ? -12.930 7.558 -3.687 1.00 79.69 234 PRO A CA 1
ATOM 1688 C C . PRO A 1 234 ? -14.407 7.931 -3.672 1.00 79.69 234 PRO A C 1
ATOM 1690 O O . PRO A 1 234 ? -15.110 7.665 -2.702 1.00 79.69 234 PRO A O 1
ATOM 1693 N N . SER A 1 235 ? -14.890 8.480 -4.790 1.00 82.00 235 SER A N 1
ATOM 1694 C CA . SER A 1 235 ? -16.281 8.894 -4.975 1.00 82.00 235 SER A CA 1
ATOM 1695 C C . SER A 1 235 ? -17.287 7.747 -4.869 1.00 82.00 235 SER A C 1
ATOM 1697 O O . SER A 1 235 ? -18.454 8.003 -4.596 1.00 82.00 235 SER A O 1
ATOM 1699 N N . ARG A 1 236 ? -16.855 6.493 -5.059 1.00 83.62 236 ARG A N 1
ATOM 1700 C CA . ARG A 1 236 ? -17.700 5.296 -4.922 1.00 83.62 236 ARG A CA 1
ATOM 1701 C C . ARG A 1 236 ? -17.272 4.376 -3.785 1.00 83.62 236 ARG A C 1
ATOM 1703 O O . ARG A 1 236 ? -17.965 3.401 -3.524 1.00 83.62 236 ARG A O 1
ATOM 1710 N N . ALA A 1 237 ? -16.161 4.654 -3.102 1.00 79.00 237 ALA A N 1
ATOM 1711 C CA . ALA A 1 237 ? -15.606 3.750 -2.099 1.00 79.00 237 ALA A CA 1
ATOM 1712 C C . ALA A 1 237 ? -16.585 3.496 -0.940 1.00 79.00 237 ALA A C 1
ATOM 1714 O O . ALA A 1 237 ? -16.742 2.353 -0.522 1.00 79.00 237 ALA A O 1
ATOM 1715 N N . ALA A 1 238 ? -17.294 4.529 -0.469 1.00 78.69 238 ALA A N 1
ATOM 1716 C CA . ALA A 1 238 ? -18.284 4.395 0.604 1.00 78.69 238 ALA A CA 1
ATOM 1717 C C . ALA A 1 238 ? -19.548 3.628 0.171 1.00 78.69 238 ALA A C 1
ATOM 1719 O O . ALA A 1 238 ? -20.064 2.810 0.932 1.00 78.69 238 ALA A O 1
ATOM 1720 N N . GLU A 1 239 ? -20.034 3.859 -1.053 1.00 84.06 239 GLU A N 1
ATOM 1721 C CA . GLU A 1 239 ? -21.175 3.116 -1.602 1.00 84.06 239 GLU A CA 1
ATOM 1722 C C . GLU A 1 239 ? -20.804 1.648 -1.813 1.00 84.06 239 GLU A C 1
ATOM 1724 O O . GLU A 1 239 ? -21.514 0.754 -1.354 1.00 84.06 239 GLU A O 1
ATOM 1729 N N . ALA A 1 240 ? -19.661 1.396 -2.457 1.00 81.06 240 ALA A N 1
ATOM 1730 C CA . ALA A 1 240 ? -19.132 0.058 -2.637 1.00 81.06 240 ALA A CA 1
ATOM 1731 C C . ALA A 1 240 ? -19.053 -0.639 -1.278 1.00 81.06 240 ALA A C 1
ATOM 1733 O O . ALA A 1 240 ? -19.688 -1.681 -1.122 1.00 81.06 240 ALA A O 1
ATOM 1734 N N . ALA A 1 241 ? -18.381 -0.016 -0.294 1.00 76.62 241 ALA A N 1
ATOM 1735 C CA . ALA A 1 241 ? -18.230 -0.486 1.086 1.00 76.62 241 ALA A CA 1
ATOM 1736 C C . ALA A 1 241 ? -19.542 -1.032 1.672 1.00 76.62 241 ALA A C 1
ATOM 1738 O O . ALA A 1 241 ? -19.594 -2.164 2.159 1.00 76.62 241 ALA A O 1
ATOM 1739 N N . GLN A 1 242 ? -20.619 -0.256 1.568 1.00 81.12 242 GLN A N 1
ATOM 1740 C CA . GLN A 1 242 ? -21.949 -0.669 2.013 1.00 81.12 242 GLN A CA 1
ATOM 1741 C C . GLN A 1 242 ? -22.500 -1.840 1.194 1.00 81.12 242 GLN A C 1
ATOM 1743 O O . GLN A 1 242 ? -22.974 -2.821 1.768 1.00 81.12 242 GLN A O 1
ATOM 1748 N N . ARG A 1 243 ? -22.408 -1.771 -0.138 1.00 85.50 243 ARG A N 1
ATOM 1749 C CA . ARG A 1 243 ? -22.967 -2.781 -1.045 1.00 85.50 243 ARG A CA 1
ATOM 1750 C C . ARG A 1 243 ? -22.410 -4.167 -0.820 1.00 85.50 243 ARG A C 1
ATOM 1752 O O . ARG A 1 243 ? -23.179 -5.122 -0.858 1.00 85.50 243 ARG A O 1
ATOM 1759 N N . ALA A 1 244 ? -21.117 -4.315 -0.557 1.00 81.12 244 ALA A N 1
ATOM 1760 C CA . ALA A 1 244 ? -20.629 -5.655 -0.266 1.00 81.12 244 ALA A CA 1
ATOM 1761 C C . ALA A 1 244 ? -20.689 -6.059 1.201 1.00 81.12 244 ALA A C 1
ATOM 1763 O O . ALA A 1 244 ? -20.705 -7.262 1.458 1.00 81.12 244 ALA A O 1
ATOM 1764 N N . LEU A 1 245 ? -20.864 -5.131 2.152 1.00 80.44 245 LEU A N 1
ATOM 1765 C CA . LEU A 1 245 ? -21.391 -5.550 3.451 1.00 80.44 245 LEU A CA 1
ATOM 1766 C C . LEU A 1 245 ? -22.764 -6.215 3.276 1.00 80.44 245 LEU A C 1
ATOM 1768 O O . LEU A 1 245 ? -22.927 -7.351 3.725 1.00 80.44 245 LEU A O 1
ATOM 1772 N N . GLN A 1 246 ? -23.663 -5.564 2.531 1.00 86.44 246 GLN A N 1
ATOM 1773 C CA . GLN A 1 246 ? -24.999 -6.062 2.200 1.00 86.44 246 GLN A CA 1
ATOM 1774 C C . GLN A 1 246 ? -24.948 -7.415 1.473 1.00 86.44 246 GLN A C 1
ATOM 1776 O O . GLN A 1 246 ? -25.605 -8.359 1.900 1.00 86.44 246 GLN A O 1
ATOM 1781 N N . PHE A 1 247 ? -24.113 -7.551 0.436 1.00 86.81 247 PHE A N 1
ATOM 1782 C CA . PHE A 1 247 ? -23.948 -8.801 -0.321 1.00 86.81 247 PHE A CA 1
ATOM 1783 C C . PHE A 1 247 ? -23.671 -10.008 0.584 1.00 86.81 247 PHE A C 1
ATOM 1785 O O . PHE A 1 247 ? -24.264 -11.075 0.411 1.00 86.81 247 PHE A O 1
ATOM 1792 N N . PHE A 1 248 ? -22.752 -9.854 1.538 1.00 85.12 248 PHE A N 1
ATOM 1793 C CA . PHE A 1 248 ? -22.410 -10.931 2.461 1.00 85.12 248 PHE A CA 1
ATOM 1794 C C . PHE A 1 248 ? -23.477 -11.131 3.540 1.00 85.12 248 PHE A C 1
ATOM 1796 O O . PHE A 1 248 ? -23.700 -12.267 3.950 1.00 85.12 248 PHE A O 1
ATOM 1803 N N . ASP A 1 249 ? -24.145 -10.067 3.988 1.00 86.94 249 ASP A N 1
ATOM 1804 C CA . ASP A 1 249 ? -25.227 -10.171 4.970 1.00 86.94 249 ASP A CA 1
ATOM 1805 C C . ASP A 1 249 ? -26.425 -10.947 4.408 1.00 86.94 249 ASP A C 1
ATOM 1807 O O . ASP A 1 249 ? -26.923 -11.852 5.072 1.00 86.94 249 ASP A O 1
ATOM 1811 N N . GLU A 1 250 ? -26.802 -10.697 3.152 1.00 92.25 250 GLU A N 1
ATOM 1812 C CA . GLU A 1 250 ? -27.831 -11.454 2.417 1.00 92.25 250 GLU A CA 1
ATOM 1813 C C . GLU A 1 250 ? -27.485 -12.942 2.241 1.00 92.25 250 GLU A C 1
ATOM 1815 O O . GLU A 1 250 ? -28.355 -13.766 1.973 1.00 92.25 250 GLU A O 1
ATOM 1820 N N . ARG A 1 251 ? -26.201 -13.302 2.355 1.00 91.94 251 ARG A N 1
ATOM 1821 C CA . ARG A 1 251 ? -25.684 -14.667 2.149 1.00 91.94 251 ARG A CA 1
ATOM 1822 C C . ARG A 1 251 ? -25.207 -15.312 3.447 1.00 91.94 251 ARG A C 1
ATOM 1824 O O . ARG A 1 251 ? -24.611 -16.389 3.400 1.00 91.94 251 ARG A O 1
ATOM 1831 N N . ARG A 1 252 ? -25.477 -14.680 4.591 1.00 87.69 252 ARG A N 1
ATOM 1832 C CA . ARG A 1 252 ? -24.991 -15.089 5.913 1.00 87.69 252 ARG A CA 1
ATOM 1833 C C . ARG A 1 252 ? -25.319 -16.542 6.231 1.00 87.69 252 ARG A C 1
ATOM 1835 O O . ARG A 1 252 ? -24.410 -17.282 6.591 1.00 87.69 252 ARG A O 1
ATOM 1842 N N . ASP A 1 253 ? -26.563 -16.963 6.030 1.00 91.62 253 ASP A N 1
ATOM 1843 C CA . ASP A 1 253 ? -27.006 -18.320 6.380 1.00 91.62 253 ASP A CA 1
ATOM 1844 C C . ASP A 1 253 ? -26.284 -19.378 5.538 1.00 91.62 253 ASP A C 1
ATOM 1846 O O . ASP A 1 253 ? -25.801 -20.388 6.047 1.00 91.62 253 ASP A O 1
ATOM 1850 N N . ARG A 1 254 ? -26.111 -19.103 4.238 1.00 92.44 254 ARG A N 1
ATOM 1851 C CA . ARG A 1 254 ? -25.350 -19.972 3.332 1.00 92.44 254 ARG A CA 1
ATOM 1852 C C . ARG A 1 254 ? -23.872 -20.030 3.711 1.00 92.44 254 ARG A C 1
ATOM 1854 O O . ARG A 1 254 ? -23.268 -21.096 3.642 1.00 92.44 254 ARG A O 1
ATOM 1861 N N . MET A 1 255 ? -23.279 -18.897 4.082 1.00 89.25 255 MET A N 1
ATOM 1862 C CA . MET A 1 255 ? -21.888 -18.843 4.534 1.00 89.25 255 MET A CA 1
ATOM 1863 C C . MET A 1 255 ? -21.693 -19.643 5.825 1.00 89.25 255 MET A C 1
ATOM 1865 O O . MET A 1 255 ? -20.752 -20.427 5.904 1.00 89.25 255 MET A O 1
ATOM 1869 N N . GLN A 1 256 ? -22.610 -19.511 6.787 1.00 87.31 256 GLN A N 1
ATOM 1870 C CA . GLN A 1 256 ? -22.599 -20.284 8.030 1.00 87.31 256 GLN A CA 1
ATOM 1871 C C . GLN A 1 256 ? -22.723 -21.786 7.764 1.00 87.31 256 GLN A C 1
ATOM 1873 O O . GLN A 1 256 ? -21.923 -22.557 8.287 1.00 87.31 256 GLN A O 1
ATOM 1878 N N . ALA A 1 257 ? -23.647 -22.200 6.890 1.00 91.19 257 ALA A N 1
ATOM 1879 C CA . ALA A 1 257 ? -23.812 -23.604 6.507 1.00 91.19 257 ALA A CA 1
ATOM 1880 C C . ALA A 1 257 ? -22.549 -24.211 5.862 1.00 91.19 257 ALA A C 1
ATOM 1882 O O . ALA A 1 257 ? -22.317 -25.412 5.965 1.00 91.19 257 ALA A O 1
ATOM 1883 N N . LEU A 1 258 ? -21.728 -23.384 5.208 1.00 88.81 258 LEU A N 1
ATOM 1884 C CA . LEU A 1 258 ? -20.480 -23.793 4.557 1.00 88.81 258 LEU A CA 1
ATOM 1885 C C . LEU A 1 258 ? -19.227 -23.557 5.420 1.00 88.81 258 LEU A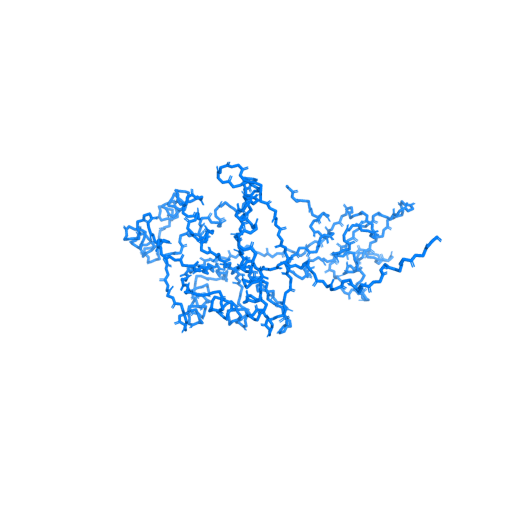 C 1
ATOM 1887 O O . LEU A 1 258 ? -18.122 -23.832 4.954 1.00 88.81 258 LEU A O 1
ATOM 1891 N N . GLY A 1 259 ? -19.370 -23.025 6.639 1.00 83.50 259 GLY A N 1
ATOM 1892 C CA . GLY A 1 259 ? -18.237 -22.668 7.502 1.00 83.50 259 GLY A CA 1
ATOM 1893 C C . GLY A 1 259 ? -17.339 -21.564 6.926 1.00 83.50 259 GLY A C 1
ATOM 1894 O O . GLY A 1 259 ? -16.144 -21.527 7.210 1.00 83.50 259 GLY A O 1
ATOM 1895 N N . VAL A 1 260 ? -17.885 -20.686 6.078 1.00 82.00 260 VAL A N 1
ATOM 1896 C CA . VAL A 1 260 ? -17.149 -19.584 5.445 1.00 82.00 260 VAL A CA 1
ATOM 1897 C C . VAL A 1 260 ? -17.312 -18.311 6.265 1.00 82.00 260 VAL A C 1
ATOM 1899 O O . VAL A 1 260 ? -18.426 -17.863 6.532 1.00 82.00 260 VAL A O 1
ATOM 1902 N N . GLU A 1 261 ? -16.196 -17.666 6.593 1.00 73.00 261 GLU A N 1
ATOM 1903 C CA . GLU A 1 261 ? -16.184 -16.384 7.293 1.00 73.00 261 GLU A CA 1
ATOM 1904 C C . GLU A 1 261 ? -15.668 -15.238 6.412 1.00 73.00 261 GLU A C 1
ATOM 1906 O O . GLU A 1 261 ? -14.878 -15.446 5.492 1.00 73.00 261 GLU A O 1
ATOM 1911 N N . ARG A 1 262 ? -16.086 -14.000 6.719 1.00 72.94 262 ARG A N 1
ATOM 1912 C CA . ARG A 1 262 ? -15.533 -12.771 6.124 1.00 72.94 262 ARG A CA 1
ATOM 1913 C C . ARG A 1 262 ? -14.738 -11.973 7.152 1.00 72.94 262 ARG A C 1
ATOM 1915 O O . ARG A 1 262 ? -15.152 -11.897 8.305 1.00 72.94 262 ARG A O 1
ATOM 1922 N N . ALA A 1 263 ? -13.676 -11.316 6.697 1.00 63.75 263 ALA A N 1
ATOM 1923 C CA . ALA A 1 263 ? -12.931 -10.319 7.460 1.00 63.75 263 ALA A CA 1
ATOM 1924 C C . ALA A 1 263 ? -12.400 -9.233 6.502 1.00 63.75 263 ALA A C 1
ATOM 1926 O O . ALA A 1 263 ? -11.259 -9.342 6.027 1.00 63.75 263 ALA A O 1
ATOM 1927 N N . PRO A 1 264 ? -13.239 -8.254 6.097 1.00 58.06 264 PRO A N 1
ATOM 1928 C CA . PRO A 1 264 ? -12.792 -7.189 5.204 1.00 58.06 264 PRO A CA 1
ATOM 1929 C C . PRO A 1 264 ? -11.619 -6.410 5.824 1.00 58.06 264 PRO A C 1
ATOM 1931 O O . PRO A 1 264 ? -11.387 -6.421 7.020 1.00 58.06 264 PRO A O 1
ATOM 1934 N N . SER A 1 265 ? -10.813 -5.735 5.022 1.00 55.72 265 SER A N 1
ATOM 1935 C CA . SER A 1 265 ? -9.788 -4.818 5.541 1.00 55.72 265 SER A CA 1
ATOM 1936 C C . SER A 1 265 ? -9.503 -3.791 4.475 1.00 55.72 265 SER A C 1
ATOM 1938 O O . SER A 1 265 ? -9.306 -4.180 3.335 1.00 55.72 265 SER A O 1
ATOM 1940 N N . ALA A 1 266 ? -9.473 -2.509 4.802 1.00 55.97 266 ALA A N 1
ATOM 1941 C CA . ALA A 1 266 ? -9.169 -1.469 3.828 1.00 55.97 266 ALA A CA 1
ATOM 1942 C C . ALA A 1 266 ? -7.736 -0.985 4.044 1.00 55.97 266 ALA A C 1
ATOM 1944 O O . ALA A 1 266 ? -7.303 -0.814 5.175 1.00 55.97 266 ALA A O 1
ATOM 1945 N N . VAL A 1 267 ? -6.970 -0.752 2.988 1.00 54.78 267 VAL A N 1
ATOM 1946 C CA . VAL A 1 267 ? -5.613 -0.207 3.118 1.00 54.78 267 VAL A CA 1
ATOM 1947 C C . VAL A 1 267 ? -5.528 0.947 2.163 1.00 54.78 267 VAL A C 1
ATOM 1949 O O . VAL A 1 267 ? -5.678 0.723 0.976 1.00 54.78 267 VAL A O 1
ATOM 1952 N N . VAL A 1 268 ? -5.277 2.151 2.658 1.00 54.84 268 VAL A N 1
ATOM 1953 C CA . VAL A 1 268 ? -5.031 3.299 1.795 1.00 54.84 268 VAL A CA 1
ATOM 1954 C C . VAL A 1 268 ? -3.532 3.503 1.685 1.00 54.84 268 VAL A C 1
ATOM 1956 O O . VAL A 1 268 ? -2.838 3.734 2.674 1.00 54.84 268 VAL A O 1
ATOM 1959 N N . PHE A 1 269 ? -3.054 3.439 0.451 1.00 47.94 269 PHE A N 1
ATOM 1960 C CA . PHE A 1 269 ? -1.740 3.931 0.089 1.00 47.94 269 PHE A CA 1
ATOM 1961 C C . PHE A 1 269 ? -1.944 5.368 -0.390 1.00 47.94 269 PHE A C 1
ATOM 1963 O O . PHE A 1 269 ? -2.597 5.569 -1.417 1.00 47.94 269 PHE A O 1
ATOM 1970 N N . PRO A 1 270 ? -1.498 6.380 0.368 1.00 42.91 270 PRO A N 1
ATOM 1971 C CA . PRO A 1 270 ? -1.439 7.728 -0.159 1.00 42.91 270 PRO A CA 1
ATOM 1972 C C . PRO A 1 270 ? -0.325 7.730 -1.203 1.00 42.91 270 PRO A C 1
ATOM 1974 O O . PRO A 1 270 ? 0.848 7.835 -0.862 1.00 42.91 270 PRO A O 1
ATOM 1977 N N . ALA A 1 271 ? -0.678 7.541 -2.473 1.00 36.09 271 ALA A N 1
ATOM 1978 C CA . ALA A 1 271 ? 0.303 7.696 -3.531 1.00 36.09 271 ALA A CA 1
ATOM 1979 C C . ALA A 1 271 ? 0.757 9.157 -3.561 1.00 36.09 271 ALA A C 1
ATOM 1981 O O . ALA A 1 271 ? -0.055 10.089 -3.502 1.00 36.09 271 ALA A O 1
ATOM 1982 N N . TRP A 1 272 ? 2.062 9.342 -3.707 1.00 34.25 272 TRP A N 1
ATOM 1983 C CA . TRP A 1 272 ? 2.710 10.644 -3.833 1.00 34.25 272 TRP A CA 1
ATOM 1984 C C . TRP A 1 272 ? 2.239 11.430 -5.070 1.00 34.25 272 TRP A C 1
ATOM 1986 O O . TRP A 1 272 ? 2.382 12.652 -5.116 1.00 34.25 272 TRP A O 1
ATOM 1996 N N . HIS A 1 273 ? 1.598 10.752 -6.031 1.00 32.12 273 HIS A N 1
ATOM 1997 C CA . HIS A 1 273 ? 1.063 11.333 -7.261 1.00 32.12 273 HIS A CA 1
ATOM 1998 C C . HIS A 1 273 ? -0.351 10.855 -7.632 1.00 32.12 273 HIS A C 1
ATOM 2000 O O . HIS A 1 273 ? -0.705 10.828 -8.807 1.00 32.12 273 HIS A O 1
ATOM 2006 N N . LEU A 1 274 ? -1.223 10.607 -6.648 1.00 33.44 274 LEU A N 1
ATOM 2007 C CA . LEU A 1 274 ? -2.636 10.380 -6.956 1.00 33.44 274 LEU A CA 1
ATOM 2008 C C . LEU A 1 274 ? -3.308 11.684 -7.418 1.00 33.44 274 LEU A C 1
ATOM 2010 O O . LEU A 1 274 ? -3.651 12.582 -6.630 1.00 33.44 274 LEU A O 1
ATOM 2014 N N . ASP A 1 275 ? -3.574 11.748 -8.725 1.00 31.33 275 ASP A N 1
ATOM 2015 C CA . ASP A 1 275 ? -4.791 12.376 -9.231 1.00 31.33 275 ASP A CA 1
ATOM 2016 C C . ASP A 1 275 ? -5.968 11.891 -8.363 1.00 31.33 275 ASP A C 1
ATOM 2018 O O . ASP A 1 275 ? -5.991 10.753 -7.903 1.00 31.33 275 ASP A O 1
ATOM 2022 N N . SER A 1 276 ? -6.907 12.792 -8.101 1.00 29.03 276 SER A N 1
ATOM 2023 C CA . SER A 1 276 ? -8.074 12.779 -7.201 1.00 29.03 276 SER A CA 1
ATOM 2024 C C . SER A 1 276 ? -8.992 11.527 -7.164 1.00 29.03 276 SER A C 1
ATOM 2026 O O . SER A 1 276 ? -10.104 11.591 -6.639 1.00 29.03 276 SER A O 1
ATOM 2028 N N . ARG A 1 277 ? -8.586 10.379 -7.718 1.00 31.34 277 ARG A N 1
ATOM 2029 C CA . ARG A 1 277 ? -9.463 9.327 -8.232 1.00 31.34 277 ARG A CA 1
ATOM 2030 C C . ARG A 1 277 ? -9.226 7.902 -7.730 1.00 31.34 277 ARG A C 1
ATOM 2032 O O . ARG A 1 277 ? -9.992 7.050 -8.167 1.00 31.34 277 ARG A O 1
ATOM 2039 N N . CYS A 1 278 ? -8.311 7.590 -6.806 1.00 31.02 278 CYS A N 1
ATOM 2040 C CA . CYS A 1 278 ? -8.212 6.209 -6.280 1.00 31.02 278 CYS A CA 1
ATOM 2041 C C . CYS A 1 278 ? -7.933 6.112 -4.776 1.00 31.02 278 CYS A C 1
ATOM 2043 O O . CYS A 1 278 ? -6.974 6.691 -4.279 1.00 31.02 278 CYS A O 1
ATOM 2045 N N . LEU A 1 279 ? -8.775 5.347 -4.064 1.00 36.56 279 LEU A N 1
ATOM 2046 C CA . LEU A 1 279 ? -8.542 4.905 -2.689 1.00 36.56 279 LEU A CA 1
ATOM 2047 C C . LEU A 1 279 ? -8.947 3.452 -2.498 1.00 36.56 279 LEU A C 1
ATOM 2049 O O . LEU A 1 279 ? -9.929 2.964 -3.047 1.00 36.56 279 LEU A O 1
ATOM 2053 N N . LEU A 1 280 ? -8.151 2.757 -1.701 1.00 44.16 280 LEU A N 1
ATOM 2054 C CA . LEU A 1 280 ? -8.082 1.307 -1.682 1.00 44.16 280 LEU A CA 1
ATOM 2055 C C . LEU A 1 280 ? -8.866 0.747 -0.477 1.00 44.16 280 LEU A C 1
ATOM 2057 O O . LEU A 1 280 ? -8.564 1.010 0.687 1.00 44.16 280 LEU A O 1
ATOM 2061 N N . GLY A 1 281 ? -9.925 -0.012 -0.772 1.00 33.72 281 GLY A N 1
ATOM 2062 C CA . GLY A 1 281 ? -10.848 -0.618 0.193 1.00 33.72 281 GLY A CA 1
ATOM 2063 C C . GLY A 1 281 ? -11.487 -1.891 -0.382 1.00 33.72 281 GLY A C 1
ATOM 2064 O O . GLY A 1 281 ? -11.823 -1.937 -1.560 1.00 33.72 281 GLY A O 1
ATOM 2065 N N . VAL A 1 282 ? -11.588 -2.947 0.433 1.00 32.31 282 VAL A N 1
ATOM 2066 C CA . VAL A 1 282 ? -11.787 -4.352 0.005 1.00 32.31 282 VAL A CA 1
ATOM 2067 C C . VAL A 1 282 ? -13.243 -4.772 -0.089 1.00 32.31 282 VAL A C 1
ATOM 2069 O O . VAL A 1 282 ? -13.890 -4.808 0.956 1.00 32.31 282 VAL A O 1
ATOM 2072 N N . LEU A 1 283 ? -13.693 -5.214 -1.280 1.00 26.00 283 LEU A N 1
ATOM 2073 C CA . LEU A 1 283 ? -14.956 -5.935 -1.525 1.00 26.00 283 LEU A CA 1
ATOM 2074 C C . LEU A 1 283 ? -14.936 -6.805 -2.814 1.00 26.00 283 LEU A C 1
ATOM 2076 O O . LEU A 1 283 ? -14.191 -6.481 -3.735 1.00 26.00 283 LEU A O 1
ATOM 2080 N N . PRO A 1 284 ? -15.733 -7.895 -2.903 1.00 28.08 284 PRO A N 1
ATOM 2081 C CA . PRO A 1 284 ? -15.652 -8.911 -3.961 1.00 28.08 284 PRO A CA 1
ATOM 2082 C C . PRO A 1 284 ? -16.413 -8.577 -5.257 1.00 28.08 284 PRO A C 1
ATOM 2084 O O . PRO A 1 284 ? -17.521 -8.045 -5.231 1.00 28.08 284 PRO A O 1
ATOM 2087 N N . THR A 1 285 ? -15.864 -9.023 -6.388 1.00 24.77 285 THR A N 1
ATOM 2088 C CA . THR A 1 285 ? -16.503 -9.044 -7.713 1.00 24.77 285 THR A CA 1
ATOM 2089 C C . THR A 1 285 ? -16.788 -10.477 -8.164 1.00 24.77 285 THR A C 1
ATOM 2091 O O . THR A 1 285 ? -15.929 -11.115 -8.757 1.00 24.77 285 THR A O 1
ATOM 2094 N N . TRP A 1 286 ? -18.015 -10.963 -7.939 1.00 28.97 286 TRP A N 1
ATOM 2095 C CA . TRP A 1 286 ? -18.624 -12.051 -8.722 1.00 28.97 286 TRP A CA 1
ATOM 2096 C C . TRP A 1 286 ? -20.152 -11.890 -8.734 1.00 28.97 286 TRP A C 1
ATOM 2098 O O . TRP A 1 286 ? -20.804 -12.303 -7.781 1.00 28.97 286 TRP A O 1
ATOM 2108 N N . LEU A 1 287 ? -20.692 -11.252 -9.781 1.00 29.19 287 LEU A N 1
ATOM 2109 C CA . LEU A 1 287 ? -21.984 -11.504 -10.456 1.00 29.19 287 LEU A CA 1
ATOM 2110 C C . LEU A 1 287 ? -22.320 -10.285 -11.336 1.00 29.19 287 LEU A C 1
ATOM 2112 O O . LEU A 1 287 ? -23.014 -9.364 -10.920 1.00 29.19 287 LEU A O 1
ATOM 2116 N N . LEU A 1 288 ? -21.788 -10.278 -12.558 1.00 27.19 288 LEU A N 1
ATOM 2117 C CA . LEU A 1 288 ? -22.490 -9.668 -13.684 1.00 27.19 288 LEU A CA 1
ATOM 2118 C C . LEU A 1 288 ? -23.340 -10.780 -14.301 1.00 27.19 288 LEU A C 1
ATOM 2120 O O . LEU A 1 288 ? -22.844 -11.894 -14.496 1.00 27.19 288 LEU A O 1
ATOM 2124 N N . ASP A 1 289 ? -24.615 -10.473 -14.521 1.00 28.44 289 ASP A N 1
ATOM 2125 C CA . ASP A 1 289 ? -25.619 -11.330 -15.142 1.00 28.44 289 ASP A CA 1
ATOM 2126 C C . ASP A 1 289 ? -25.064 -12.114 -16.335 1.00 28.44 289 ASP A C 1
ATOM 2128 O O . ASP A 1 289 ? -24.509 -11.545 -17.277 1.00 28.44 289 ASP A O 1
ATOM 2132 N N . ARG A 1 290 ? -25.284 -13.433 -16.337 1.00 28.69 290 ARG A N 1
ATOM 2133 C CA . ARG A 1 290 ? -25.378 -14.166 -17.601 1.00 28.69 290 ARG A CA 1
ATOM 2134 C C . ARG A 1 290 ? -26.823 -14.037 -18.084 1.00 28.69 290 ARG A C 1
ATOM 2136 O O . ARG A 1 290 ? -27.713 -14.429 -17.331 1.00 28.69 290 ARG A O 1
ATOM 2143 N N . PRO A 1 291 ? -27.086 -13.556 -19.310 1.00 29.89 291 PRO A N 1
ATOM 2144 C CA . PRO A 1 291 ? -28.422 -13.640 -19.872 1.00 29.89 291 PRO A CA 1
ATOM 2145 C C . PRO A 1 291 ? -28.811 -15.114 -20.032 1.00 29.89 291 PRO A C 1
ATOM 2147 O O . PRO A 1 291 ? -28.086 -15.926 -20.609 1.00 29.89 291 PRO A O 1
ATOM 2150 N N . SER A 1 292 ? -29.971 -15.449 -19.484 1.00 36.72 292 SER A N 1
ATOM 2151 C CA . SER A 1 292 ? -30.660 -16.718 -19.660 1.00 36.72 292 SER A CA 1
ATOM 2152 C C . SER A 1 292 ? -31.033 -16.918 -21.132 1.00 36.72 292 SER A C 1
ATOM 2154 O O . SER A 1 292 ? -31.973 -16.301 -21.624 1.00 36.72 292 SER A O 1
ATOM 2156 N N . SER A 1 293 ? -30.321 -17.799 -21.829 1.00 32.75 293 SER A N 1
ATOM 2157 C CA . SER A 1 293 ? -30.869 -18.537 -22.972 1.00 32.75 293 SER A CA 1
ATOM 2158 C C . SER A 1 293 ? -30.077 -19.829 -23.170 1.00 32.75 293 SER A C 1
ATOM 2160 O O . SER A 1 293 ? -29.082 -19.885 -23.883 1.00 32.75 293 SER A O 1
ATOM 2162 N N . ILE A 1 294 ? -30.510 -20.885 -22.484 1.00 33.81 294 ILE A N 1
ATOM 2163 C CA . ILE A 1 294 ? -30.327 -22.241 -22.997 1.00 33.81 294 ILE A CA 1
ATOM 2164 C C . ILE A 1 294 ? -31.639 -22.521 -23.719 1.00 33.81 294 ILE A C 1
ATOM 2166 O O . ILE A 1 294 ? -32.678 -22.662 -23.081 1.00 33.81 294 ILE A O 1
ATOM 2170 N N . GLY A 1 295 ? -31.598 -22.444 -25.047 1.00 29.73 295 GLY A N 1
ATOM 2171 C CA . GLY A 1 295 ? -32.679 -22.936 -25.883 1.00 29.73 295 GLY A CA 1
ATOM 2172 C C . GLY A 1 295 ? -32.678 -24.455 -25.820 1.00 29.73 295 GLY A C 1
ATOM 2173 O O . GLY A 1 295 ? -31.665 -25.081 -26.129 1.00 29.73 295 GLY A O 1
ATOM 2174 N N . ASP A 1 296 ? -33.808 -25.016 -25.410 1.00 39.12 296 ASP A N 1
ATOM 2175 C CA . ASP A 1 296 ? -34.153 -26.402 -25.684 1.00 39.12 296 ASP A CA 1
ATOM 2176 C C . ASP A 1 296 ? -34.286 -26.580 -27.201 1.00 39.12 296 ASP A C 1
ATOM 2178 O O . ASP A 1 296 ? -35.007 -25.839 -27.873 1.00 39.12 296 ASP A O 1
ATOM 2182 N N . GLY A 1 297 ? -33.579 -27.568 -27.737 1.00 34.03 297 GLY A N 1
ATOM 2183 C CA . GLY A 1 297 ? -33.628 -27.939 -29.143 1.00 34.03 297 GLY A CA 1
ATOM 2184 C C . GLY A 1 297 ? -33.053 -29.336 -29.323 1.00 34.03 297 GLY A C 1
ATOM 2185 O O . GLY A 1 297 ? -31.838 -29.491 -29.326 1.00 34.03 297 GLY A O 1
ATOM 2186 N N . SER A 1 298 ? -33.980 -30.296 -29.384 1.00 37.53 298 SER A N 1
ATOM 2187 C CA . SER A 1 298 ? -33.915 -31.658 -29.950 1.00 37.53 298 SER A CA 1
ATOM 2188 C C . SER A 1 298 ? -32.645 -32.074 -30.690 1.00 37.53 298 SER A C 1
ATOM 2190 O O . SER A 1 298 ? -32.294 -31.362 -31.661 1.00 37.53 298 SER A O 1
#

Secondary structure (DSSP, 8-state):
---HHHHHHHT-SSTTTTEEEEEEE-TTS-EEE-GGGG-SSS---S-S-SSS-HHHHTSSSTT-S-EEEEEEE---PPPSEEEEEEEEESSHHHHHHHHHHHHHT--SEEEEEE-HHHHHHTTTTTHHHHHHHHHHHHHH---TTHHHHHHHHHHHHGGGTTTT-SEEEEEEEEESSHHHHHHHHHHHHHHHTTT-EEE--HHHHHHHH----GGGGB-TTSPBP------B-HHHHHHHHHHHHHHHHTTHHHHHHTT-----EEEE---TT--TT-B-------------------

Foldseek 3Di:
DADPQNCQQQQPPQNLPQWQKWWFQAPVRDIAIAHQQRDPPPRDRDHQPPDPRPVSVRGNNNCPGGGTPDIHGHDDDDFPDKDKWKWFFPDPLLVLQLLLQLLVVLAAKWKKKWFLVCLVCLLVPQVVVLVVLLVVCLVVDPDPDPSVVLVVLDVVCDSCQSPPGGMMMMMMGGHNDPVRNVVSVVSSCVSNVVGIGITRRSRVSRCVVPVDDPCVQADPVRHGDDDAFDKFWSVCQSVQSVVQVVVCVVCVVVCVVVVHDDIWMFIFDSHSDDDNTIGTTDGDDDDDDDDDDPDDDD

pLDDT: mean 75.44, std 19.9, range [24.77, 97.25]

Radius of gyration: 22.46 Å; chains: 1; bounding box: 59×50×61 Å